Protein AF-A0A8D8JKM3-F1 (afdb_monomer)

Sequence (288 aa):
EDGTASGSPSSDDISQSNDHIREALPSLLHRGPDATLRMILRKPSHERTQEELELVYEELLHIAALSHLSTSIKRELASIIVFEAHAHAGTVLFNQGDEGRSWYILLKGSVDVVIHGKGTVATLKEGDDFGKLALINDAPRYTVMSGTPQKMLEHLLETRLGGQVGPNDPFLDDFLLTHIVFMPTPILIDELASHYHADAEVDLRTSSEEDQEYFMTCKRRVVQFIQRWVLLVRHAVFDDPLAVEFIEDIATDVESEGLLQEEASIIHHVLTQLARYQVGKACLLFFY

Secondary structure (DSSP, 8-state):
-------PPPHHHHHHHHHHHHHHHHHHHHHHHHHHHHHHHTS-GGG--HHHHHHHHHHHTT-GGGTTS-HHHHHHHHHH-------STT--S--TTS-----EE-SSSEEEEEETTTEEEEEEETT-EESHHHHHHTSSS-------HHHHHHHHHHHHSSTTS-S--HHHHHHHHHGGGTS-HHHHHHHHHHHHTTTTTS-TTTS-HHHHHHHHHHHHHHHHHHHHHHHHHTHHHHT-HHHHHHHHHHHHHHHH-TT-HHHHHHHHHHHHHHHHHHHHHHHHHHH-

Nearest PDB structures (foldseek):
  4f7z-assembly1_A  TM=4.788E-01  e=1.164E-14  Mus musculus
  2byv-assembly1_E  TM=4.744E-01  e=2.120E-14  Mus musculus
  1o7f-assembly1_A  TM=9.126E-01  e=2.149E-08  Mus musculus
  6h7e-assembly2_B  TM=8.869E-01  e=4.778E-08  Homo sapiens
  6h7e-assembly1_A  TM=8.502E-01  e=4.778E-08  Homo sapiens

InterPro domains:
  IPR000595 Cyclic nucleotide-binding domain [PS50042] (65-141)
  IPR000595 Cyclic nucleotide-binding domain [SM00100] (65-180)
  IPR000595 Cyclic nucleotide-binding domain [cd00038] (65-145)
  IPR000651 Ras-like guanine nucleotide exchange factor, N-terminal [PF00618] (143-241)
  IPR000651 Ras-like guanine nucleotide exchange factor, N-terminal [PS50212] (140-275)
  IPR000651 Ras-like guanine nucleotide exchange factor, N-terminal [SM00229] (139-275)
  IPR000651 Ras-like guanine nucleotide exchange factor, N-terminal [cd06224] (148-277)
  IPR014710 RmlC-like jelly roll fold [G3DSA:2.60.120.10] (82-151)
  IPR018490 Cyclic nucleotide-binding domain superfamily [SSF51206] (39-143)
  IPR023578 Ras guanine nucleotide exchange factor domain superfamily [SSF48366] (141-274)

Radius of gyration: 29.79 Å; Cα contacts (8 Å, |Δi|>4): 234; chains: 1; bounding box: 109×39×81 Å

pLDDT: mean 83.11, std 13.32, range [38.34, 98.0]

Foldseek 3Di:
DDDDPPDDDDPVRVVVVVVVCVVCVVVCVVCVLVVLLQVQLQDALVPHDPVSLVSNLVVLCVQLLCVPPDSVVSSVCSSHPHDDDDDDPPDDPDDQPDQLDDKDAAQADKDFDQDQLPGGPDIGGHSDIASPARVPPSWGRDDDDPDQLLVLLVCCLRTVFDDPHDPDDVSLLVCLVCVCVRQNPVNSLVSLVCQLVSCVVPDPVPDDPVSVVNNVSSLRSSLRSLLSSCVRVPPVLLVDVVSVVSLVVSQVVLVVDPVNVVSNVSSVVSVVSSVVSVVVVVVVVVVD

Solvent-accessible surface area (backbone atoms only — not comparable to full-atom values): 17137 Å² total; per-residue (Å²): 140,86,78,86,86,78,75,73,80,48,73,63,57,53,50,53,50,52,50,52,50,63,66,46,46,64,61,47,66,68,45,44,60,62,52,49,42,57,60,56,34,69,49,59,54,91,75,59,48,75,70,54,36,50,55,37,32,61,53,50,69,74,38,69,74,45,60,90,55,54,73,68,56,45,52,54,43,40,51,66,58,74,68,84,87,79,93,55,89,88,68,77,91,74,63,90,79,45,83,32,84,58,65,47,68,36,85,70,64,71,49,73,43,66,44,91,81,66,45,74,77,47,75,46,42,57,53,39,66,49,46,56,28,4,66,76,59,88,33,53,59,57,67,88,84,95,62,59,59,66,58,53,52,53,49,42,43,70,71,61,41,62,95,85,54,66,100,76,50,68,67,61,49,52,44,64,76,46,34,66,82,76,39,41,66,72,59,46,49,53,54,49,49,53,49,44,49,48,50,76,88,52,66,73,92,76,52,53,74,69,56,54,53,48,44,51,49,35,37,50,23,47,53,52,48,52,50,52,44,43,71,73,57,34,65,66,48,71,72,33,68,68,56,45,52,53,52,55,52,52,42,56,53,36,67,72,37,86,87,36,61,70,51,36,54,52,45,53,52,51,52,53,53,50,53,51,49,54,52,52,52,54,53,55,64,75,76,109

Mean predicted aligned error: 15.32 Å

Structure (mmCIF, N/CA/C/O backbone):
data_AF-A0A8D8JKM3-F1
#
_entry.id   AF-A0A8D8JKM3-F1
#
loop_
_atom_site.group_PDB
_atom_site.id
_atom_site.type_symbol
_atom_site.label_atom_id
_atom_site.label_alt_id
_atom_site.label_comp_id
_atom_site.label_asym_id
_atom_site.label_entity_id
_atom_site.label_seq_id
_atom_site.pdbx_PDB_ins_code
_atom_site.Cartn_x
_atom_site.Cartn_y
_atom_site.Cartn_z
_atom_site.occupancy
_atom_site.B_iso_or_equiv
_atom_site.auth_seq_id
_atom_site.auth_comp_id
_atom_site.auth_asym_id
_atom_site.auth_atom_id
_atom_site.pdbx_PDB_model_num
ATOM 1 N N . GLU A 1 1 ? -67.030 -6.855 50.116 1.00 47.00 1 GLU A N 1
ATOM 2 C CA . GLU A 1 1 ? -66.556 -8.164 49.624 1.00 47.00 1 GLU A CA 1
ATOM 3 C C . GLU A 1 1 ? -66.470 -7.984 48.118 1.00 47.00 1 GLU A C 1
ATOM 5 O O . GLU A 1 1 ? -67.467 -7.584 47.540 1.00 47.00 1 GLU A O 1
ATOM 10 N N . ASP A 1 2 ? -65.326 -7.916 47.451 1.00 43.97 2 ASP A N 1
ATOM 11 C CA . ASP A 1 2 ? -64.032 -8.595 47.583 1.00 43.97 2 ASP A CA 1
ATOM 12 C C . ASP A 1 2 ? -62.941 -7.635 47.060 1.00 43.97 2 ASP A C 1
ATOM 14 O O . ASP A 1 2 ? -63.238 -6.733 46.285 1.00 43.97 2 ASP A O 1
ATOM 18 N N . GLY A 1 3 ? -61.671 -7.654 47.448 1.00 47.66 3 GLY A N 1
ATOM 19 C CA . GLY A 1 3 ? -60.795 -8.762 47.805 1.00 47.66 3 GLY A CA 1
ATOM 20 C C . GLY A 1 3 ? -59.486 -8.489 47.058 1.00 47.66 3 GLY A C 1
ATOM 21 O O . GLY A 1 3 ? -59.385 -8.695 45.854 1.00 47.66 3 GLY A O 1
ATOM 22 N N . THR A 1 4 ? -58.517 -7.904 47.756 1.00 51.44 4 THR A N 1
ATOM 23 C CA . THR A 1 4 ? -57.179 -7.543 47.270 1.00 51.44 4 THR A CA 1
ATOM 24 C C . THR A 1 4 ? -56.448 -8.750 46.679 1.00 51.44 4 THR A C 1
ATOM 26 O O . THR A 1 4 ? -55.988 -9.614 47.421 1.00 51.44 4 THR A O 1
ATOM 29 N N . ALA A 1 5 ? -56.275 -8.791 45.357 1.00 54.84 5 ALA A N 1
ATOM 30 C CA . ALA A 1 5 ? -55.365 -9.725 44.700 1.00 54.84 5 ALA A CA 1
ATOM 31 C C . ALA A 1 5 ? -53.928 -9.170 44.727 1.00 54.84 5 ALA A C 1
ATOM 33 O O . ALA A 1 5 ? -53.399 -8.722 43.715 1.00 54.84 5 ALA A O 1
ATOM 34 N N . SER A 1 6 ? -53.292 -9.178 45.901 1.00 60.16 6 SER A N 1
ATOM 35 C CA . SER A 1 6 ? -51.831 -9.084 46.021 1.00 60.16 6 SER A CA 1
ATOM 36 C C . SER A 1 6 ? -51.274 -10.500 46.178 1.00 60.16 6 SER A C 1
ATOM 38 O O . SER A 1 6 ? -50.891 -10.918 47.271 1.00 60.16 6 SER A O 1
ATOM 40 N N . GLY A 1 7 ? -51.323 -11.281 45.100 1.00 62.31 7 GLY A N 1
ATOM 41 C CA . GLY A 1 7 ? -50.717 -12.607 45.076 1.00 62.31 7 GLY A CA 1
ATOM 42 C C . GLY A 1 7 ? -49.203 -12.464 45.010 1.00 62.31 7 GLY A C 1
ATOM 43 O O . GLY A 1 7 ? -48.672 -12.070 43.975 1.00 62.31 7 GLY A O 1
ATOM 44 N N . SER A 1 8 ? -48.505 -12.749 46.109 1.00 72.94 8 SER A N 1
ATOM 45 C CA . SER A 1 8 ? -47.062 -12.984 46.058 1.00 72.94 8 SER A CA 1
ATOM 46 C C . SER A 1 8 ? -46.781 -14.128 45.073 1.00 72.94 8 SER A C 1
ATOM 48 O O . SER A 1 8 ? -47.525 -15.114 45.108 1.00 72.94 8 SER A O 1
ATOM 50 N N . PRO A 1 9 ? -45.752 -14.017 44.212 1.00 76.31 9 PRO A N 1
ATOM 51 C CA . PRO A 1 9 ? -45.423 -15.055 43.236 1.00 76.31 9 PRO A CA 1
ATOM 52 C C . PRO A 1 9 ? -45.245 -16.412 43.922 1.00 76.31 9 PRO A C 1
ATOM 54 O O . PRO A 1 9 ? -44.758 -16.479 45.056 1.00 76.31 9 PRO A O 1
ATOM 57 N N . SER A 1 10 ? -45.682 -17.486 43.259 1.00 86.00 10 SER A N 1
ATOM 58 C CA . SER A 1 10 ? -45.589 -18.826 43.833 1.00 86.00 10 SER A CA 1
ATOM 59 C C . SER A 1 10 ? -44.125 -19.272 43.938 1.00 86.00 10 SER A C 1
ATOM 61 O O . SER A 1 10 ? -43.244 -18.752 43.251 1.00 86.00 10 SER A O 1
ATOM 63 N N . SER A 1 11 ? -43.844 -20.251 44.803 1.00 86.81 11 SER A N 1
ATOM 64 C CA . SER A 1 11 ? -42.492 -20.815 44.945 1.00 86.81 11 SER A CA 1
ATOM 65 C C . SER A 1 11 ? -41.953 -21.367 43.620 1.00 86.81 11 SER A C 1
ATOM 67 O O . SER A 1 11 ? -40.751 -21.281 43.364 1.00 86.81 11 SER A O 1
ATOM 69 N N . ASP A 1 12 ? -42.838 -21.901 42.780 1.00 86.50 12 ASP A N 1
ATOM 70 C CA . ASP A 1 12 ? -42.481 -22.465 41.481 1.00 86.50 12 ASP A CA 1
ATOM 71 C C . ASP A 1 12 ? -42.140 -21.355 40.475 1.00 86.50 12 ASP A C 1
ATOM 73 O O . ASP A 1 12 ? -41.138 -21.465 39.767 1.00 86.50 12 ASP A O 1
ATOM 77 N N . ASP A 1 13 ? -42.883 -20.238 40.491 1.00 86.81 13 ASP A N 1
ATOM 78 C CA . ASP A 1 13 ? -42.583 -19.051 39.672 1.00 86.81 13 ASP A CA 1
ATOM 79 C C . ASP A 1 13 ? -41.217 -18.445 40.038 1.00 86.81 13 ASP A C 1
ATOM 81 O O . ASP A 1 13 ? -40.439 -18.047 39.168 1.00 86.81 13 ASP A O 1
ATOM 85 N N . ILE A 1 14 ? -40.898 -18.393 41.337 1.00 87.25 14 ILE A N 1
ATOM 86 C CA . ILE A 1 14 ? -39.605 -17.899 41.833 1.00 87.25 14 ILE A CA 1
ATOM 87 C C . ILE A 1 14 ? -38.471 -18.843 41.411 1.00 87.25 14 ILE A C 1
ATOM 89 O O . ILE A 1 14 ? -37.405 -18.372 41.010 1.00 87.25 14 ILE A O 1
ATOM 93 N N . SER A 1 15 ? -38.683 -20.162 41.473 1.00 88.81 15 SER A N 1
ATOM 94 C CA . SER A 1 15 ? -37.681 -21.147 41.051 1.00 88.81 15 SER A CA 1
ATOM 95 C C . SER A 1 15 ? -37.403 -21.063 39.550 1.00 88.81 15 SER A C 1
ATOM 97 O O . SER A 1 15 ? -36.244 -20.941 39.165 1.00 88.81 15 SER A O 1
ATOM 99 N N . GLN A 1 16 ? -38.446 -21.037 38.713 1.00 89.56 16 GLN A N 1
ATOM 100 C CA . GLN A 1 16 ? -38.293 -20.893 37.259 1.00 89.56 16 GLN A CA 1
ATOM 101 C C . GLN A 1 16 ? -37.597 -19.584 36.882 1.00 89.56 16 GLN A C 1
ATOM 103 O O . GLN A 1 16 ? -36.702 -19.578 36.040 1.00 89.56 16 GLN A O 1
ATOM 108 N N . SER A 1 17 ? -37.960 -18.477 37.534 1.00 85.31 17 SER A N 1
ATOM 109 C CA . SER A 1 17 ? -37.304 -17.185 37.313 1.00 85.31 17 SER A CA 1
ATOM 110 C C . SER A 1 17 ? -35.815 -17.226 37.680 1.00 85.31 17 SER A C 1
ATOM 112 O O . SER A 1 17 ? -34.973 -16.750 36.918 1.00 85.31 17 SER A O 1
ATOM 114 N N . ASN A 1 18 ? -35.458 -17.848 38.808 1.00 89.19 18 ASN A N 1
ATOM 115 C CA . ASN A 1 18 ? -34.060 -18.003 39.213 1.00 89.19 18 ASN A CA 1
ATOM 116 C C . ASN A 1 18 ? -33.257 -18.865 38.233 1.00 89.19 18 ASN A C 1
ATOM 118 O O . ASN A 1 18 ? -32.093 -18.556 37.970 1.00 89.19 18 ASN A O 1
ATOM 122 N N . ASP A 1 19 ? -33.861 -19.914 37.681 1.00 90.50 19 ASP A N 1
ATOM 123 C CA . ASP A 1 19 ? -33.212 -20.755 36.678 1.00 90.50 19 ASP A CA 1
ATOM 124 C C . ASP A 1 19 ? -33.016 -19.988 35.360 1.00 90.50 19 ASP A C 1
ATOM 126 O O . ASP A 1 19 ? -31.909 -19.981 34.823 1.00 90.50 19 ASP A O 1
ATOM 130 N N . HIS A 1 20 ? -34.003 -19.198 34.921 1.00 89.19 20 HIS A N 1
ATOM 131 C CA . HIS A 1 20 ? -33.843 -18.294 33.774 1.00 89.19 20 HIS A CA 1
ATOM 132 C C . HIS A 1 20 ? -32.742 -17.241 33.993 1.00 89.19 20 HIS A C 1
ATOM 134 O O . HIS A 1 20 ? -31.965 -16.954 33.082 1.00 89.19 20 HIS A O 1
ATOM 140 N N . ILE A 1 21 ? -32.637 -16.662 35.196 1.00 87.38 21 ILE A N 1
ATOM 141 C CA . ILE A 1 21 ? -31.562 -15.716 35.537 1.00 87.38 21 ILE A CA 1
ATOM 142 C C . ILE A 1 21 ? -30.200 -16.413 35.456 1.00 87.38 21 ILE A C 1
ATOM 144 O O . ILE A 1 21 ? -29.261 -15.859 34.882 1.00 87.38 21 ILE A O 1
ATOM 148 N N . ARG A 1 22 ? -30.083 -17.632 35.997 1.00 88.94 22 ARG A N 1
ATOM 149 C CA . ARG A 1 22 ? -28.847 -18.429 35.942 1.00 88.94 22 ARG A CA 1
ATOM 150 C C . ARG A 1 22 ? -28.437 -18.769 34.512 1.00 88.94 22 ARG A C 1
ATOM 152 O O . ARG A 1 22 ? -27.245 -18.748 34.223 1.00 88.94 22 ARG A O 1
ATOM 159 N N . GLU A 1 23 ? -29.395 -19.033 33.630 1.00 90.00 23 GLU A N 1
ATOM 160 C CA . GLU A 1 23 ? -29.137 -19.289 32.209 1.00 90.00 23 GLU A CA 1
ATOM 161 C C . GLU A 1 23 ? -28.754 -18.019 31.434 1.00 90.00 23 GLU A C 1
ATOM 163 O O . GLU A 1 23 ? -27.868 -18.054 30.579 1.00 90.00 23 GLU A O 1
ATOM 168 N N . ALA A 1 24 ? -29.371 -16.874 31.743 1.00 85.75 24 ALA A N 1
ATOM 169 C CA . ALA A 1 24 ? -29.114 -15.616 31.042 1.00 85.75 24 ALA A CA 1
ATOM 170 C C . ALA A 1 24 ? -27.809 -14.926 31.482 1.00 85.75 24 ALA A C 1
ATOM 172 O O . ALA A 1 24 ? -27.137 -14.298 30.656 1.00 85.75 24 ALA A O 1
ATOM 173 N N . LEU A 1 25 ? -27.432 -15.039 32.760 1.00 86.69 25 LEU A N 1
ATOM 174 C CA . LEU A 1 25 ? -26.277 -14.355 33.355 1.00 86.69 25 LEU A CA 1
ATOM 175 C C . LEU A 1 25 ? -24.957 -14.563 32.590 1.00 86.69 25 LEU A C 1
ATOM 177 O O . LEU A 1 25 ? -24.302 -13.559 32.313 1.00 86.69 25 LEU A O 1
ATOM 181 N N . PRO A 1 26 ? -24.564 -15.787 32.182 1.00 86.19 26 PRO A N 1
ATOM 182 C CA . PRO A 1 26 ? -23.342 -16.001 31.404 1.00 86.19 26 PRO A CA 1
ATOM 183 C C . PRO A 1 26 ? -23.317 -15.205 30.095 1.00 86.19 26 PRO A C 1
ATOM 185 O O . PRO A 1 26 ? -22.295 -14.620 29.738 1.00 86.19 26 PRO A O 1
ATOM 188 N N . SER A 1 27 ? -24.455 -15.129 29.397 1.00 79.00 27 SER A N 1
ATOM 189 C CA . SER A 1 27 ? -24.560 -14.384 28.137 1.00 79.00 27 SER A CA 1
ATOM 190 C C . SER A 1 27 ? -24.437 -12.870 28.344 1.00 79.00 27 SER A C 1
ATOM 192 O O . SER A 1 27 ? -23.806 -12.181 27.541 1.00 79.00 27 SER A O 1
ATOM 194 N N . LEU A 1 28 ? -24.996 -12.352 29.442 1.00 81.75 28 LEU A N 1
ATOM 195 C CA . LEU A 1 28 ? -24.905 -10.940 29.811 1.00 81.75 28 LEU A CA 1
ATOM 196 C C . LEU A 1 28 ? -23.501 -10.574 30.290 1.00 81.75 28 LEU A C 1
ATOM 198 O O . LEU A 1 28 ? -22.997 -9.525 29.908 1.00 81.75 28 LEU A O 1
ATOM 202 N N . LEU A 1 29 ? -22.848 -11.449 31.055 1.00 80.88 29 LEU A N 1
ATOM 203 C CA . LEU A 1 29 ? -21.457 -11.284 31.482 1.00 80.88 29 LEU A CA 1
ATOM 204 C C . LEU A 1 29 ? -20.498 -11.245 30.289 1.00 80.88 29 LEU A C 1
ATOM 206 O O . LEU A 1 29 ? -19.554 -10.466 30.298 1.00 80.88 29 LEU A O 1
ATOM 210 N N . HIS A 1 30 ? -20.761 -12.030 29.243 1.00 79.31 30 HIS A N 1
ATOM 211 C CA . HIS A 1 30 ? -19.940 -12.017 28.033 1.00 79.31 30 HIS A CA 1
ATOM 212 C C . HIS A 1 30 ? -20.167 -10.770 27.159 1.00 79.31 30 HIS A C 1
ATOM 214 O O . HIS A 1 30 ? -19.235 -10.273 26.537 1.00 79.31 30 HIS A O 1
ATOM 220 N N . ARG A 1 31 ? -21.400 -10.245 27.103 1.00 79.31 31 ARG A N 1
ATOM 221 C CA . ARG A 1 31 ? -21.760 -9.077 26.270 1.00 79.31 31 ARG A CA 1
ATOM 222 C C . ARG A 1 31 ? -21.601 -7.732 26.977 1.00 79.31 31 ARG A C 1
ATOM 224 O O . ARG A 1 31 ? -21.536 -6.703 26.310 1.00 79.31 31 ARG A O 1
ATOM 231 N N . GLY A 1 32 ? -21.610 -7.735 28.306 1.00 83.06 32 GLY A N 1
ATOM 232 C CA . GLY A 1 32 ? -21.541 -6.544 29.148 1.00 83.06 32 GLY A CA 1
ATOM 233 C C . GLY A 1 32 ? -20.314 -5.676 28.868 1.00 83.06 32 GLY A C 1
ATOM 234 O O . GLY A 1 32 ? -20.501 -4.473 28.674 1.00 83.06 32 GLY A O 1
ATOM 235 N N . PRO A 1 33 ? -19.100 -6.248 28.782 1.00 83.94 33 PRO A N 1
ATOM 236 C CA . PRO A 1 33 ? -17.891 -5.468 28.544 1.00 83.94 33 PRO A CA 1
ATOM 237 C C . PRO A 1 33 ? -17.893 -4.748 27.181 1.00 83.94 33 PRO A C 1
ATOM 239 O O . PRO A 1 33 ? -17.824 -3.520 27.154 1.00 83.94 33 PRO A O 1
ATOM 242 N N . ASP A 1 34 ? -18.177 -5.451 26.074 1.00 82.38 34 ASP A N 1
ATOM 243 C CA . ASP A 1 34 ? -18.323 -4.846 24.732 1.00 82.38 34 ASP A CA 1
ATOM 2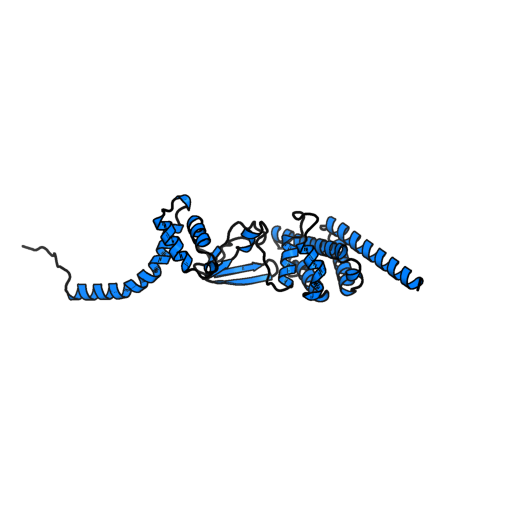44 C C . ASP A 1 34 ? -19.431 -3.776 24.682 1.00 82.38 34 ASP A C 1
ATOM 246 O O . ASP A 1 34 ? -19.256 -2.701 24.104 1.00 82.38 34 ASP A O 1
ATOM 250 N N . ALA A 1 35 ? -20.582 -4.029 25.315 1.00 85.56 35 ALA A N 1
ATOM 251 C CA . ALA A 1 35 ? -21.667 -3.051 25.369 1.00 85.56 35 ALA A CA 1
ATOM 252 C C . ALA A 1 35 ? -21.266 -1.788 26.150 1.00 85.56 35 ALA A C 1
ATOM 254 O O . ALA A 1 35 ? -21.590 -0.674 25.730 1.00 85.56 35 ALA A O 1
ATOM 255 N N . THR A 1 36 ? -20.540 -1.962 27.255 1.00 88.31 36 THR A N 1
ATOM 256 C CA . THR A 1 36 ? -20.026 -0.870 28.090 1.00 88.31 36 THR A CA 1
ATOM 257 C C . THR A 1 36 ? -18.978 -0.065 27.332 1.00 88.31 36 THR A C 1
ATOM 259 O O . THR A 1 36 ? -19.093 1.159 27.264 1.00 88.31 36 THR A O 1
ATOM 262 N N . 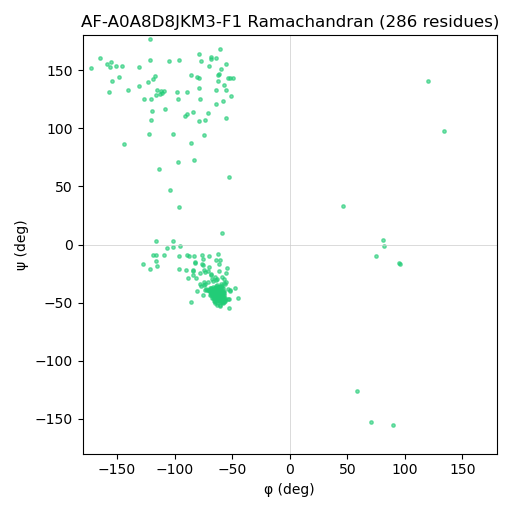LEU A 1 37 ? -18.035 -0.737 26.664 1.00 89.69 37 LEU A N 1
ATOM 263 C CA . LEU A 1 37 ? -17.046 -0.115 25.788 1.00 89.69 37 LEU A CA 1
ATOM 264 C C . LEU A 1 37 ? -17.724 0.771 24.742 1.00 89.69 37 LEU A C 1
ATOM 266 O O . LEU A 1 37 ? -17.446 1.965 24.655 1.00 89.69 37 LEU A O 1
ATOM 270 N N . ARG A 1 38 ? -18.677 0.220 23.981 1.00 88.38 38 ARG A N 1
ATOM 271 C CA . ARG A 1 38 ? -19.393 0.971 22.938 1.00 88.38 38 ARG A CA 1
ATOM 272 C C . ARG A 1 38 ? -20.207 2.128 23.499 1.00 88.38 38 ARG A C 1
ATOM 274 O O . ARG A 1 38 ? -20.334 3.155 22.838 1.00 88.38 38 ARG A O 1
ATOM 281 N N . MET A 1 39 ? -20.782 1.974 24.689 1.00 89.81 39 MET A N 1
ATOM 282 C CA . MET A 1 39 ? -21.519 3.047 25.351 1.00 89.81 39 MET A CA 1
ATOM 283 C C . MET A 1 39 ? -20.589 4.207 25.727 1.00 89.81 39 MET A C 1
ATOM 285 O O . MET A 1 39 ? -20.929 5.356 25.453 1.00 89.81 39 MET A O 1
ATOM 289 N N . ILE A 1 40 ? -19.415 3.915 26.296 1.00 93.25 40 ILE A N 1
ATOM 290 C CA . ILE A 1 40 ? -18.422 4.927 26.682 1.00 93.25 40 ILE A CA 1
ATOM 291 C C . ILE A 1 40 ? -17.827 5.606 25.443 1.00 93.25 40 ILE A C 1
ATOM 293 O O . ILE A 1 40 ? -17.760 6.832 25.384 1.00 93.25 40 ILE A O 1
ATOM 297 N N . LEU A 1 41 ? -17.437 4.835 24.424 1.00 92.19 41 LEU A N 1
ATOM 298 C CA . LEU A 1 41 ? -16.762 5.367 23.235 1.00 92.19 41 LEU A CA 1
ATOM 299 C C . LEU A 1 41 ? -17.659 6.214 22.318 1.00 92.19 41 LEU A C 1
ATOM 301 O O . LEU A 1 41 ? -17.142 6.895 21.435 1.00 92.19 41 LEU A O 1
ATOM 305 N N . ARG A 1 42 ? -18.981 6.230 22.544 1.00 89.38 42 ARG A N 1
ATOM 306 C CA . ARG A 1 42 ? -19.898 7.203 21.922 1.00 89.38 42 ARG A CA 1
ATOM 307 C C . ARG A 1 42 ? -19.726 8.622 22.465 1.00 89.38 42 ARG A C 1
ATOM 309 O O . ARG A 1 42 ? -20.166 9.564 21.811 1.00 89.38 42 ARG A O 1
ATOM 316 N N . LYS A 1 43 ? -19.121 8.785 23.645 1.00 90.25 43 LYS A N 1
ATOM 317 C CA . LYS A 1 43 ? -18.794 10.100 24.199 1.00 90.25 43 LYS A CA 1
ATOM 318 C C . LYS A 1 43 ? -17.523 10.657 23.543 1.00 90.25 43 LYS A C 1
ATOM 320 O O . LYS A 1 43 ? -16.576 9.886 23.317 1.00 90.25 43 LYS A O 1
ATOM 325 N N . PRO A 1 44 ? -17.450 11.981 23.307 1.00 88.12 44 PRO A N 1
ATOM 326 C CA . PRO A 1 44 ? -16.197 12.653 22.981 1.00 88.12 44 PRO A CA 1
ATOM 327 C C . PRO A 1 44 ? -15.104 12.320 24.006 1.00 88.12 44 PRO A C 1
ATOM 329 O O . PRO A 1 44 ? -15.378 12.205 25.200 1.00 88.12 44 PRO A O 1
ATOM 332 N N . SER A 1 45 ? -13.857 12.186 23.551 1.00 90.25 45 SER A N 1
ATOM 333 C CA . SER A 1 45 ? -12.705 11.815 24.393 1.00 90.25 45 SER A CA 1
ATOM 334 C C . SER A 1 45 ? -12.548 12.687 25.643 1.00 90.25 45 SER A C 1
ATOM 336 O O . SER A 1 45 ? -12.257 12.175 26.719 1.00 90.25 45 SER A O 1
ATOM 338 N N . HIS A 1 46 ? -12.802 13.990 25.518 1.00 89.38 46 HIS A N 1
ATOM 339 C CA . HIS A 1 46 ? -12.671 14.970 26.598 1.00 89.38 46 HIS A CA 1
ATOM 340 C C . HIS A 1 46 ? -13.805 14.934 27.641 1.00 89.38 46 HIS A C 1
ATOM 342 O O . HIS A 1 46 ? -13.698 15.606 28.663 1.00 89.38 46 HIS A O 1
ATOM 348 N N . GLU A 1 47 ? -14.878 14.172 27.405 1.00 93.69 47 GLU A N 1
ATOM 349 C CA . GLU A 1 47 ? -16.021 14.046 28.325 1.00 93.69 47 GLU A CA 1
ATOM 350 C C . GLU A 1 47 ? -15.995 12.748 29.152 1.00 93.69 47 GLU A C 1
ATOM 352 O O . GLU A 1 47 ? -16.887 12.517 29.972 1.00 93.69 47 GLU A O 1
ATOM 357 N N . ARG A 1 48 ? -14.999 11.878 28.940 1.00 95.12 48 ARG A N 1
ATOM 358 C CA . ARG A 1 48 ? -14.888 10.581 29.626 1.00 95.12 48 ARG A CA 1
ATOM 359 C C . ARG A 1 48 ? -14.330 10.755 31.036 1.00 95.12 48 ARG A C 1
ATOM 361 O O . ARG A 1 48 ? -13.344 11.463 31.238 1.00 95.12 48 ARG A O 1
ATOM 368 N N . THR A 1 49 ? -14.939 10.090 32.015 1.00 96.31 49 THR A N 1
ATOM 369 C CA . THR A 1 49 ? -14.445 10.110 33.401 1.00 96.31 49 THR A CA 1
ATOM 370 C C . THR A 1 49 ? -13.252 9.169 33.587 1.00 96.31 49 THR A C 1
ATOM 372 O O . THR A 1 49 ? -13.023 8.266 32.785 1.00 96.31 49 THR A O 1
ATOM 375 N N . GLN A 1 50 ? -12.501 9.328 34.681 1.00 95.50 50 GLN A N 1
ATOM 376 C CA . GLN A 1 50 ? -11.370 8.442 34.982 1.00 95.50 50 GLN A CA 1
ATOM 377 C C . GLN A 1 50 ? -11.791 6.971 35.147 1.00 95.50 50 GLN A C 1
ATOM 379 O O . GLN A 1 50 ? -11.058 6.077 34.734 1.00 95.50 50 GLN A O 1
ATOM 384 N N . GLU A 1 51 ? -12.968 6.723 35.727 1.00 95.81 51 GLU A N 1
ATOM 385 C CA . GLU A 1 51 ? -13.535 5.375 35.869 1.00 95.81 51 GLU A CA 1
ATOM 386 C C . GLU A 1 51 ? -13.860 4.770 34.497 1.00 95.81 51 GLU A C 1
ATOM 388 O O . GLU A 1 51 ? -13.536 3.617 34.230 1.00 95.81 51 GLU A O 1
ATOM 393 N N . GLU A 1 52 ? -14.430 5.567 33.590 1.00 95.00 52 GLU A N 1
ATOM 394 C CA . GLU A 1 52 ? -14.728 5.140 32.221 1.00 95.00 52 GLU A CA 1
ATOM 395 C C . GLU A 1 52 ? -13.462 4.844 31.414 1.00 95.00 52 GLU A C 1
ATOM 397 O O . GLU A 1 52 ? -13.431 3.877 30.657 1.00 95.00 52 GLU A O 1
ATOM 402 N N . LEU A 1 53 ? -12.406 5.641 31.587 1.00 94.75 53 LEU A N 1
ATOM 403 C CA . LEU A 1 53 ? -11.117 5.395 30.940 1.00 94.75 53 LEU A CA 1
ATOM 404 C C . LEU A 1 53 ? -10.472 4.085 31.410 1.00 94.75 53 LEU A C 1
ATOM 406 O O . LEU A 1 53 ? -9.856 3.400 30.594 1.00 94.75 53 LEU A O 1
ATOM 410 N N . GLU A 1 54 ? -10.625 3.717 32.686 1.00 95.12 54 GLU A N 1
ATOM 411 C CA . GLU A 1 54 ? -10.123 2.433 33.191 1.00 95.12 54 GLU A CA 1
ATOM 412 C C . GLU A 1 54 ? -10.910 1.260 32.591 1.00 95.12 54 GLU A C 1
ATOM 414 O O . GLU A 1 54 ? -10.296 0.307 32.122 1.00 95.12 54 GLU A O 1
ATOM 419 N N . LEU A 1 55 ? -12.241 1.371 32.484 1.00 94.06 55 LEU A N 1
ATOM 420 C CA . LEU A 1 55 ? -13.073 0.359 31.815 1.00 94.06 55 LEU A CA 1
ATOM 421 C C . LEU A 1 55 ? -12.701 0.192 30.335 1.00 94.06 55 LEU A C 1
ATOM 423 O O . LEU A 1 55 ? -12.598 -0.927 29.841 1.00 94.06 55 LEU A O 1
ATOM 427 N N . VAL A 1 56 ? -12.464 1.296 29.618 1.00 94.38 56 VAL A N 1
ATOM 428 C CA . VAL A 1 56 ? -11.983 1.232 28.229 1.00 94.38 56 VAL A CA 1
ATOM 429 C C . VAL A 1 56 ? -10.629 0.529 28.179 1.00 94.38 56 VAL A C 1
ATOM 431 O O . VAL A 1 56 ? -10.447 -0.372 27.367 1.00 94.38 56 VAL A O 1
ATOM 434 N N . TYR A 1 57 ? -9.685 0.907 29.045 1.00 94.25 57 TYR A N 1
ATOM 435 C CA . TYR A 1 57 ? -8.362 0.286 29.107 1.00 94.25 57 TYR A CA 1
ATOM 436 C C . TYR A 1 57 ? -8.429 -1.227 29.366 1.00 94.25 57 TYR A C 1
ATOM 438 O O . TYR A 1 57 ? -7.724 -1.974 28.685 1.00 94.25 57 TYR A O 1
ATOM 446 N N . GLU A 1 58 ? -9.275 -1.682 30.295 1.00 93.12 58 GLU A N 1
ATOM 447 C CA . GLU A 1 58 ? -9.493 -3.108 30.568 1.00 93.12 58 GLU A CA 1
ATOM 448 C C . GLU A 1 58 ? -9.961 -3.858 29.315 1.00 93.12 58 GLU A C 1
ATOM 450 O O . GLU A 1 58 ? -9.448 -4.934 29.010 1.00 93.12 58 GLU A O 1
ATOM 455 N N . GLU A 1 59 ? -10.845 -3.256 28.523 1.00 90.88 59 GLU A N 1
ATOM 456 C CA . GLU A 1 59 ? -11.303 -3.843 27.264 1.00 90.88 59 GLU A CA 1
ATOM 457 C C . GLU A 1 59 ? -10.215 -3.865 26.186 1.00 90.88 59 GLU A C 1
ATOM 459 O O . GLU A 1 59 ? -10.070 -4.859 25.471 1.00 90.88 59 GLU A O 1
ATOM 464 N N . LEU A 1 60 ? -9.376 -2.825 26.104 1.00 90.94 60 LEU A N 1
ATOM 465 C CA . LEU A 1 60 ? -8.249 -2.793 25.163 1.00 90.94 60 LEU A CA 1
ATOM 466 C C . LEU A 1 60 ? -7.225 -3.914 25.417 1.00 90.94 60 LEU A C 1
ATOM 468 O O . LEU A 1 60 ? -6.490 -4.280 24.498 1.00 90.94 60 LEU A O 1
ATOM 472 N N . LEU A 1 61 ? -7.160 -4.480 26.630 1.00 90.75 61 LEU A N 1
ATOM 473 C CA . LEU A 1 61 ? -6.293 -5.628 26.931 1.00 90.75 61 LEU A CA 1
ATOM 474 C C . LEU A 1 61 ? -6.740 -6.913 26.225 1.00 90.75 61 LEU A C 1
ATOM 476 O O . LEU A 1 61 ? -5.902 -7.775 25.960 1.00 90.75 61 LEU A O 1
ATOM 480 N N . HIS A 1 62 ? -8.029 -7.031 25.908 1.00 89.19 62 HIS A N 1
ATOM 481 C CA . HIS A 1 62 ? -8.610 -8.211 25.268 1.00 89.19 62 HIS A CA 1
ATOM 482 C C . HIS A 1 62 ? -8.564 -8.146 23.733 1.00 89.19 62 HIS A C 1
ATOM 484 O O . HIS A 1 62 ? -8.831 -9.144 23.064 1.00 89.19 62 HIS A O 1
ATOM 490 N N . ILE A 1 63 ? -8.190 -6.999 23.156 1.00 88.69 63 ILE A N 1
ATOM 491 C CA . ILE A 1 63 ? -8.095 -6.813 21.706 1.00 88.69 63 ILE A CA 1
ATOM 492 C C . ILE A 1 63 ? -6.737 -7.320 21.206 1.00 88.69 63 ILE A C 1
ATOM 494 O O . ILE A 1 63 ? -5.691 -6.732 21.489 1.00 88.69 63 ILE A O 1
ATOM 498 N N . ALA A 1 64 ? -6.754 -8.390 20.406 1.00 87.44 64 ALA A N 1
ATOM 499 C CA . ALA A 1 64 ? -5.548 -9.027 19.873 1.00 87.44 64 ALA A CA 1
ATOM 500 C C . ALA A 1 64 ? -4.665 -8.064 19.056 1.00 87.44 64 ALA A C 1
ATOM 502 O O . ALA A 1 64 ? -3.455 -8.042 19.260 1.00 87.44 64 ALA A O 1
ATOM 503 N N . ALA A 1 65 ? -5.258 -7.195 18.228 1.00 86.44 65 ALA A N 1
ATOM 504 C CA . ALA A 1 65 ? -4.539 -6.167 17.463 1.00 86.44 65 ALA A CA 1
ATOM 505 C C . ALA A 1 65 ? -3.769 -5.149 18.328 1.00 86.44 65 ALA A C 1
ATOM 507 O O . ALA A 1 65 ? -2.954 -4.384 17.819 1.00 86.44 65 ALA A O 1
ATOM 508 N N . LEU A 1 66 ? -4.015 -5.104 19.641 1.00 88.50 66 LEU A N 1
ATOM 509 C CA . LEU A 1 66 ? -3.312 -4.228 20.579 1.00 88.50 66 LEU A CA 1
ATOM 510 C C . LEU A 1 66 ? -2.319 -4.994 21.460 1.00 88.50 66 LEU A C 1
ATOM 512 O O . LEU A 1 66 ? -1.628 -4.375 22.271 1.00 88.50 66 LEU A O 1
ATOM 516 N N . SER A 1 67 ? -2.223 -6.323 21.352 1.00 88.69 67 SER A N 1
ATOM 517 C CA . SER A 1 67 ? -1.483 -7.153 22.310 1.00 88.69 67 SER A CA 1
ATOM 518 C C . SER A 1 67 ? 0.001 -6.781 22.401 1.00 88.69 67 SER A C 1
ATOM 520 O O . SER A 1 67 ? 0.556 -6.798 23.499 1.00 88.69 67 SER A O 1
ATOM 522 N N . HIS A 1 68 ? 0.616 -6.365 21.288 1.00 83.06 68 HIS A N 1
ATOM 523 C CA . HIS A 1 68 ? 2.020 -5.944 21.203 1.00 83.06 68 HIS A CA 1
ATOM 524 C C . HIS A 1 68 ? 2.300 -4.553 21.784 1.00 83.06 68 HIS A C 1
ATOM 526 O O . HIS A 1 68 ? 3.464 -4.194 21.957 1.00 83.06 68 HIS A O 1
ATOM 532 N N . LEU A 1 69 ? 1.272 -3.750 22.072 1.00 84.25 69 LEU A N 1
ATOM 533 C CA . LEU A 1 69 ? 1.455 -2.413 22.633 1.00 84.25 69 LEU A CA 1
ATOM 534 C C . LEU A 1 69 ? 1.706 -2.464 24.141 1.00 84.25 69 LEU A C 1
ATOM 536 O O . LEU A 1 69 ? 1.104 -3.261 24.875 1.00 84.25 69 LEU A O 1
ATOM 540 N N . SER A 1 70 ? 2.566 -1.556 24.609 1.00 85.75 70 SER A N 1
ATOM 541 C CA . SER A 1 70 ? 2.835 -1.388 26.034 1.00 85.75 70 SER A CA 1
ATOM 542 C C . SER A 1 70 ? 1.588 -0.917 26.787 1.00 85.75 70 SER A C 1
ATOM 544 O O . SER A 1 70 ? 0.650 -0.346 26.224 1.00 85.75 70 SER A O 1
ATOM 546 N N . THR A 1 71 ? 1.593 -1.122 28.102 1.00 89.94 71 THR A N 1
ATOM 547 C CA . THR A 1 71 ? 0.523 -0.660 28.994 1.00 89.94 71 THR A CA 1
ATOM 548 C C . THR A 1 71 ? 0.353 0.858 28.963 1.00 89.94 71 THR A C 1
ATOM 550 O O . THR A 1 71 ? -0.777 1.338 28.990 1.00 89.94 71 THR A O 1
ATOM 553 N N . SER A 1 72 ? 1.448 1.618 28.849 1.00 85.50 72 SER A N 1
ATOM 554 C CA . SER A 1 72 ? 1.404 3.080 28.730 1.00 85.50 72 SER A CA 1
ATOM 555 C C . SER A 1 72 ? 0.680 3.527 27.460 1.00 85.50 72 SER A C 1
ATOM 557 O O . SER A 1 72 ? -0.234 4.341 27.542 1.00 85.50 72 SER A O 1
ATOM 559 N N . ILE A 1 73 ? 1.006 2.925 26.311 1.00 86.69 73 ILE A N 1
ATOM 560 C CA . ILE A 1 73 ? 0.361 3.249 25.033 1.00 86.69 73 ILE A CA 1
ATOM 561 C C . ILE A 1 73 ? -1.118 2.866 25.061 1.00 86.69 73 ILE A C 1
ATOM 563 O O . ILE A 1 73 ? -1.956 3.637 24.614 1.00 86.69 73 ILE A O 1
ATOM 567 N N . LYS A 1 74 ? -1.478 1.716 25.642 1.00 89.25 74 LYS A N 1
ATOM 568 C CA . LYS A 1 74 ? -2.892 1.335 25.803 1.00 89.25 74 LYS A CA 1
ATOM 569 C C . LYS A 1 74 ? -3.674 2.333 26.664 1.00 89.25 74 LYS A C 1
ATOM 571 O O . LYS A 1 74 ? -4.825 2.619 26.349 1.00 89.25 74 LYS A O 1
ATOM 576 N N . ARG A 1 75 ? -3.064 2.893 27.716 1.00 89.88 75 ARG A N 1
ATOM 577 C CA . ARG A 1 75 ? -3.691 3.945 28.539 1.00 89.88 75 ARG A CA 1
ATOM 578 C C . ARG A 1 75 ? -3.876 5.249 27.765 1.00 89.88 75 ARG A C 1
ATOM 580 O O . ARG A 1 75 ? -4.930 5.868 27.876 1.00 89.88 75 ARG A O 1
ATOM 587 N N . GLU A 1 76 ? -2.901 5.638 26.948 1.00 88.19 76 GLU A N 1
ATOM 588 C CA . GLU A 1 76 ? -3.050 6.788 26.050 1.00 88.19 76 GLU A CA 1
ATOM 589 C C . GLU A 1 76 ? -4.157 6.545 25.016 1.00 88.19 76 GLU A C 1
ATOM 591 O O . GLU A 1 76 ? -5.045 7.384 24.864 1.00 88.19 76 GLU A O 1
ATOM 596 N N . LEU A 1 77 ? -4.186 5.365 24.386 1.00 89.88 77 LEU A N 1
ATOM 597 C CA . LEU A 1 77 ? -5.228 4.975 23.433 1.00 89.88 77 LEU A CA 1
ATOM 598 C C . LEU A 1 77 ? -6.628 5.031 24.048 1.00 89.88 77 LEU A C 1
ATOM 600 O O . LEU A 1 77 ? -7.532 5.557 23.408 1.00 89.88 77 LEU A O 1
ATOM 604 N N . ALA A 1 78 ? -6.814 4.574 25.290 1.00 91.69 78 ALA A N 1
ATOM 605 C CA . ALA A 1 78 ? -8.109 4.649 25.972 1.00 91.69 78 ALA A CA 1
ATOM 606 C C . ALA A 1 78 ? -8.667 6.087 26.030 1.00 91.69 78 ALA A C 1
ATOM 608 O O . ALA A 1 78 ? -9.881 6.298 25.929 1.00 91.69 78 ALA A O 1
ATOM 609 N N . SER A 1 79 ? -7.781 7.086 26.119 1.00 89.50 79 SER A N 1
ATOM 610 C CA . SER A 1 79 ? -8.162 8.500 26.151 1.00 89.50 79 SER A CA 1
ATOM 611 C C . SER A 1 79 ? -8.521 9.086 24.783 1.00 89.50 79 SER A C 1
ATOM 613 O O . SER A 1 79 ? -9.303 10.029 24.732 1.00 89.50 79 SER A O 1
ATOM 615 N N . ILE A 1 80 ? -8.016 8.528 23.676 1.00 89.12 80 ILE A N 1
ATOM 616 C CA . ILE A 1 80 ? -8.183 9.113 22.331 1.00 89.12 80 ILE A CA 1
ATOM 617 C C . ILE A 1 80 ? -9.010 8.264 21.364 1.00 89.12 80 ILE A C 1
ATOM 619 O O . ILE A 1 80 ? -9.490 8.793 20.366 1.00 89.12 80 ILE A O 1
ATOM 623 N N . ILE A 1 81 ? -9.192 6.970 21.635 1.00 90.31 81 ILE A N 1
ATOM 624 C CA . ILE A 1 81 ? -9.877 6.052 20.721 1.00 90.31 81 ILE A CA 1
ATOM 625 C C . ILE A 1 81 ? -11.330 6.484 20.499 1.00 90.31 81 ILE A C 1
ATOM 627 O O . ILE A 1 81 ? -12.020 6.927 21.425 1.00 90.31 81 ILE A O 1
ATOM 631 N N . VAL A 1 82 ? -11.794 6.357 19.259 1.00 89.25 82 VAL A N 1
ATOM 632 C CA . VAL A 1 82 ? -13.148 6.714 18.824 1.00 89.25 82 VAL A CA 1
ATOM 633 C C . VAL A 1 82 ? -13.834 5.462 18.295 1.00 89.25 82 VAL A C 1
ATOM 635 O O . VAL A 1 82 ? -13.197 4.618 17.669 1.00 89.25 82 VAL A O 1
ATOM 638 N N . PHE A 1 83 ? -15.130 5.333 18.571 1.00 88.25 83 PHE A N 1
ATOM 639 C CA . PHE A 1 83 ? -15.947 4.262 18.018 1.00 88.25 83 PHE A CA 1
ATOM 640 C C . PHE A 1 83 ? -16.712 4.757 16.792 1.00 88.25 83 PHE A C 1
ATOM 642 O O . PHE A 1 83 ? -17.469 5.723 16.876 1.00 88.25 83 PHE A O 1
ATOM 649 N N . GLU A 1 84 ? -16.551 4.049 15.679 1.00 85.62 84 GLU A N 1
ATOM 650 C CA . GLU A 1 84 ? -17.229 4.319 14.415 1.00 85.62 84 GLU A CA 1
ATOM 651 C C . GLU A 1 84 ? -18.010 3.074 13.974 1.00 85.62 84 GLU A C 1
ATOM 653 O O . GLU A 1 84 ? -17.558 1.942 14.159 1.00 85.62 84 GLU A O 1
ATOM 658 N N . ALA A 1 85 ? -19.219 3.267 13.443 1.00 84.69 85 ALA A N 1
ATOM 659 C CA . ALA A 1 85 ? -20.080 2.176 13.001 1.00 84.69 85 ALA A CA 1
ATOM 660 C C . ALA A 1 85 ? -20.800 2.536 11.702 1.00 84.69 85 ALA A C 1
ATOM 662 O O . ALA A 1 85 ? -21.440 3.583 11.606 1.00 84.69 85 ALA A O 1
ATOM 663 N N . HIS A 1 86 ? -20.771 1.611 10.745 1.00 83.62 86 HIS A N 1
ATOM 664 C CA . HIS A 1 86 ? -21.418 1.758 9.444 1.00 83.62 86 HIS A CA 1
ATOM 665 C C . HIS A 1 86 ? -22.518 0.709 9.295 1.00 83.62 86 HIS A C 1
ATOM 667 O O . HIS A 1 86 ? -22.299 -0.479 9.526 1.00 83.62 86 HIS A O 1
ATOM 673 N N . ALA A 1 87 ? -23.723 1.152 8.932 1.00 80.00 87 ALA A N 1
ATOM 674 C CA . ALA A 1 87 ? -24.894 0.278 8.840 1.00 80.00 87 ALA A CA 1
ATOM 675 C C . ALA A 1 87 ? -25.004 -0.466 7.498 1.00 80.00 87 ALA A C 1
ATOM 677 O O . ALA A 1 87 ? -25.675 -1.494 7.425 1.00 80.00 87 ALA A O 1
ATOM 678 N N . HIS A 1 88 ? -24.373 0.051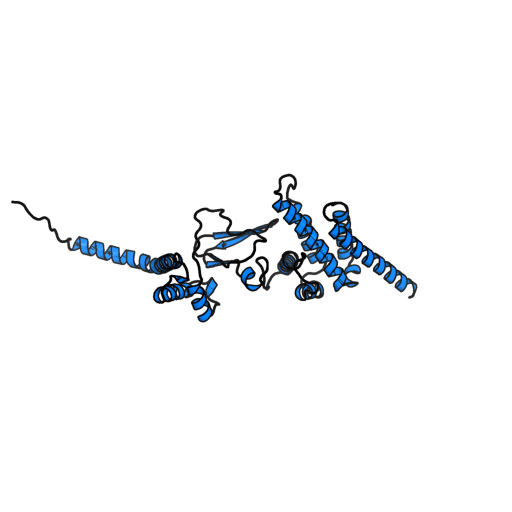 6.441 1.00 76.69 88 HIS A N 1
ATOM 679 C CA . HIS A 1 88 ? -24.555 -0.430 5.074 1.00 76.69 88 HIS A CA 1
ATOM 680 C C . HIS A 1 88 ? -23.276 -1.082 4.545 1.00 76.69 88 HIS A C 1
ATOM 682 O O . HIS A 1 88 ? -22.198 -0.485 4.598 1.00 76.69 88 HIS A O 1
ATOM 688 N N . ALA A 1 89 ? -23.408 -2.292 3.998 1.00 78.38 89 ALA A N 1
ATOM 689 C CA . ALA A 1 89 ? -22.337 -2.927 3.238 1.00 78.38 89 ALA A CA 1
ATOM 690 C C . ALA A 1 89 ? -21.996 -2.085 1.995 1.00 78.38 89 ALA A C 1
ATOM 692 O O . ALA A 1 89 ? -22.880 -1.455 1.414 1.00 78.38 89 ALA A O 1
ATOM 693 N N . GLY A 1 90 ? -20.719 -2.065 1.609 1.00 78.88 90 GLY A N 1
ATOM 694 C CA . GLY A 1 90 ? -20.223 -1.226 0.512 1.00 78.88 90 GLY A CA 1
ATOM 695 C C . GLY A 1 90 ? -19.963 0.236 0.893 1.00 78.88 90 GLY A C 1
ATOM 696 O O . GLY A 1 90 ? -19.592 1.023 0.030 1.00 78.88 90 GLY A O 1
ATOM 697 N N . THR A 1 91 ? -20.128 0.615 2.167 1.00 79.62 91 THR A N 1
ATOM 698 C CA . THR A 1 91 ? -19.657 1.924 2.644 1.00 79.62 91 THR A CA 1
ATOM 699 C C . THR A 1 91 ? -18.136 1.979 2.526 1.00 79.62 91 THR A C 1
ATOM 701 O O . THR A 1 91 ? -17.440 1.161 3.127 1.00 79.62 91 THR A O 1
ATOM 704 N N . VAL A 1 92 ? -17.629 2.947 1.767 1.00 85.12 92 VAL A N 1
ATOM 705 C CA . VAL A 1 92 ? -16.192 3.199 1.631 1.00 85.12 92 VAL A CA 1
ATOM 706 C C . VAL A 1 92 ? -15.698 3.940 2.873 1.00 85.12 92 VAL A C 1
ATOM 708 O O . VAL A 1 92 ? -16.252 4.978 3.229 1.00 85.12 92 VAL A O 1
ATOM 711 N N . LEU A 1 93 ? -14.676 3.397 3.543 1.00 85.38 93 LEU A N 1
ATOM 712 C CA . LEU A 1 93 ? -14.065 4.027 4.723 1.00 85.38 93 LEU A CA 1
ATOM 713 C C . LEU A 1 93 ? -13.065 5.120 4.333 1.00 85.38 93 LEU A C 1
ATOM 715 O O . LEU A 1 93 ? -12.995 6.158 4.982 1.00 85.38 93 LEU A O 1
ATOM 719 N N . PHE A 1 94 ? -12.290 4.868 3.280 1.00 84.75 94 PHE A N 1
ATOM 720 C CA . PHE A 1 94 ? -11.390 5.810 2.617 1.00 84.75 94 PHE A CA 1
ATOM 721 C C . PHE A 1 94 ? -10.988 5.241 1.251 1.00 84.75 94 PHE A C 1
ATOM 723 O O . PHE A 1 94 ? -11.083 4.028 1.037 1.00 84.75 94 PHE A O 1
ATOM 730 N N . ASN A 1 95 ? -10.511 6.102 0.357 1.00 80.12 95 ASN A N 1
ATOM 731 C CA . ASN A 1 95 ? -9.985 5.723 -0.950 1.00 80.12 95 ASN A CA 1
ATOM 732 C C . ASN A 1 95 ? -8.457 5.583 -0.923 1.00 80.12 95 ASN A C 1
ATOM 734 O O . ASN A 1 95 ? -7.760 6.117 -0.052 1.00 80.12 95 ASN A O 1
ATOM 738 N N . GLN A 1 96 ? -7.913 4.840 -1.887 1.00 74.19 96 GLN A N 1
ATOM 739 C CA . GLN A 1 96 ? -6.468 4.785 -2.100 1.00 74.19 96 GLN A CA 1
ATOM 740 C C . GLN A 1 96 ? -5.967 6.175 -2.521 1.00 74.19 96 GLN A C 1
ATOM 742 O O . GLN A 1 96 ? -6.548 6.813 -3.389 1.00 74.19 96 GLN A O 1
ATOM 747 N N . GLY A 1 97 ? -4.883 6.639 -1.897 1.00 70.94 97 GLY A N 1
ATOM 748 C CA . GLY A 1 97 ? -4.333 7.982 -2.120 1.00 70.94 97 GLY A CA 1
ATOM 749 C C . GLY A 1 97 ? -4.811 9.041 -1.120 1.00 70.94 97 GLY A C 1
ATOM 750 O O . GLY A 1 97 ? -4.138 10.061 -0.986 1.00 70.94 97 GLY A O 1
ATOM 751 N N . ASP A 1 98 ? -5.881 8.780 -0.358 1.00 71.88 98 ASP A N 1
ATOM 752 C CA . ASP A 1 98 ? -6.357 9.701 0.680 1.00 71.88 98 ASP A CA 1
ATOM 753 C C . ASP A 1 98 ? -5.304 9.928 1.775 1.00 71.88 98 ASP A C 1
ATOM 755 O O . ASP A 1 98 ? -4.577 9.011 2.186 1.00 71.88 98 ASP A O 1
ATOM 759 N N . GLU A 1 99 ? -5.284 11.145 2.329 1.00 67.25 99 GLU A N 1
ATOM 760 C CA . GLU A 1 99 ? -4.463 11.459 3.496 1.00 67.25 99 GLU A CA 1
ATOM 761 C C . GLU A 1 99 ? -4.810 10.541 4.674 1.00 67.25 99 GLU A C 1
ATOM 763 O O . GLU A 1 99 ? -5.942 10.449 5.166 1.00 67.25 99 GLU A O 1
ATOM 768 N N . GLY A 1 100 ? -3.793 9.847 5.166 1.00 67.94 100 GLY A N 1
ATOM 769 C CA . GLY A 1 100 ? -3.973 8.826 6.172 1.00 67.94 100 GLY A CA 1
ATOM 770 C C . GLY A 1 100 ? -3.977 9.344 7.594 1.00 67.94 100 GLY A C 1
ATOM 771 O O . GLY A 1 100 ? -2.959 9.308 8.272 1.00 67.94 100 GLY A O 1
ATOM 772 N N . ARG A 1 101 ? -5.148 9.758 8.077 1.00 68.25 101 ARG A N 1
ATOM 773 C CA . ARG A 1 101 ? -5.294 10.373 9.407 1.00 68.25 101 ARG A CA 1
ATOM 774 C C . ARG A 1 101 ? -5.830 9.439 10.495 1.00 68.25 101 ARG A C 1
ATOM 776 O O . ARG A 1 101 ? -6.073 9.883 11.616 1.00 68.25 101 ARG A O 1
ATOM 783 N N . SER A 1 102 ? -6.060 8.158 10.196 1.00 79.38 102 SER A N 1
ATOM 784 C CA . SER A 1 102 ? -6.728 7.242 11.137 1.00 79.38 102 SER A CA 1
ATOM 785 C C . SER A 1 102 ? -6.247 5.799 11.017 1.00 79.38 102 SER A C 1
ATOM 787 O O . SER A 1 102 ? -5.993 5.315 9.916 1.00 79.38 102 SER A O 1
ATOM 789 N N . TRP A 1 103 ? -6.170 5.106 12.151 1.00 85.56 103 TRP A N 1
ATOM 790 C CA . TRP A 1 103 ? -5.912 3.670 12.262 1.00 85.56 103 TRP A CA 1
ATOM 791 C C . TRP A 1 103 ? -7.179 2.989 12.772 1.00 85.56 103 TRP A C 1
ATOM 793 O O . TRP A 1 103 ? -7.789 3.465 13.728 1.00 85.56 103 TRP A O 1
ATOM 803 N N . TYR A 1 104 ? -7.570 1.901 12.117 1.00 87.81 104 TYR A N 1
ATOM 804 C CA . TYR A 1 104 ? -8.824 1.204 12.363 1.00 87.81 104 TYR A CA 1
ATOM 805 C C . TYR A 1 104 ? -8.567 -0.212 12.864 1.00 87.81 104 TYR A C 1
ATOM 807 O O . TYR A 1 104 ? -7.640 -0.881 12.412 1.00 87.81 104 TYR A O 1
ATOM 815 N N . ILE A 1 105 ? -9.438 -0.673 13.759 1.00 90.06 105 ILE A N 1
ATOM 816 C CA . ILE A 1 105 ? -9.474 -2.042 14.276 1.00 90.06 105 ILE A CA 1
ATOM 817 C C . ILE A 1 105 ? -10.899 -2.556 14.076 1.00 90.06 105 ILE A C 1
ATOM 819 O O . ILE A 1 105 ? -11.854 -1.914 14.523 1.00 90.06 105 ILE A O 1
ATOM 823 N N . LEU A 1 106 ? -11.066 -3.695 13.401 1.00 88.69 106 LEU A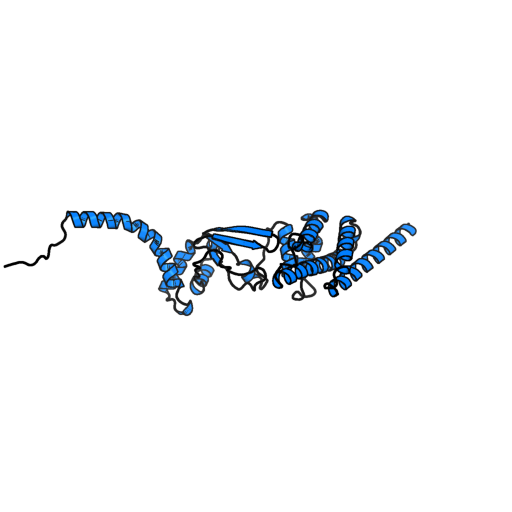 N 1
ATOM 824 C CA . LEU A 1 106 ? -12.387 -4.264 13.143 1.00 88.69 106 LEU A CA 1
ATOM 825 C C . LEU A 1 106 ? -12.902 -4.972 14.395 1.00 88.69 106 LEU A C 1
ATOM 827 O O . LEU A 1 106 ? -12.485 -6.081 14.715 1.00 88.69 106 LEU A O 1
ATOM 831 N N . LEU A 1 107 ? -13.869 -4.360 15.077 1.00 85.12 107 LEU A N 1
ATOM 832 C CA . LEU A 1 107 ? -14.554 -5.005 16.204 1.00 85.12 107 LEU A CA 1
ATOM 833 C C . LEU A 1 107 ? -15.663 -5.962 15.754 1.00 85.12 107 LEU A C 1
ATOM 835 O O . LEU A 1 107 ? -15.992 -6.897 16.477 1.00 85.12 107 LEU A O 1
ATOM 839 N N . LYS A 1 108 ? -16.287 -5.697 14.598 1.00 83.12 108 LYS A N 1
ATOM 840 C CA . LYS A 1 108 ? -17.376 -6.517 14.061 1.00 83.12 108 LYS A CA 1
ATOM 841 C C . LYS A 1 108 ? -17.485 -6.398 12.540 1.00 83.12 108 LYS A C 1
ATOM 843 O O . LYS A 1 108 ? -17.407 -5.290 12.016 1.00 83.12 108 LYS A O 1
ATOM 848 N N . GLY A 1 109 ? -17.766 -7.508 11.858 1.00 87.94 109 GLY A N 1
ATOM 849 C CA . GLY A 1 109 ? -17.928 -7.573 10.404 1.00 87.94 109 GLY A CA 1
ATOM 850 C C . GLY A 1 109 ? -16.630 -7.855 9.643 1.00 87.94 109 GLY A C 1
ATOM 851 O O . GLY A 1 109 ? -15.702 -8.472 10.163 1.00 87.94 109 GLY A O 1
ATOM 852 N N . SER A 1 110 ? -16.593 -7.434 8.381 1.00 88.69 110 SER A N 1
ATOM 853 C CA . SER A 1 110 ? -15.449 -7.604 7.484 1.00 88.69 110 SER A CA 1
ATOM 854 C C . SER A 1 110 ? -15.320 -6.416 6.539 1.00 88.69 110 SER A C 1
ATOM 856 O O . SER A 1 110 ? -16.320 -5.769 6.222 1.00 88.69 110 SER A O 1
ATOM 858 N N . VAL A 1 111 ? -14.102 -6.154 6.076 1.00 90.81 111 VAL A N 1
ATOM 859 C CA . VAL A 1 111 ? -13.789 -5.086 5.118 1.00 90.81 111 VAL A CA 1
ATOM 860 C C . VAL A 1 111 ? -12.930 -5.660 4.003 1.00 90.81 111 VAL A C 1
ATOM 862 O O . VAL A 1 111 ? -11.986 -6.403 4.268 1.00 90.81 111 VAL A O 1
ATOM 865 N N . ASP A 1 112 ? -13.240 -5.290 2.767 1.00 88.81 112 ASP A N 1
ATOM 866 C CA . ASP A 1 112 ? -12.414 -5.617 1.612 1.00 88.81 112 ASP A CA 1
ATOM 867 C C . ASP A 1 112 ? -11.372 -4.521 1.383 1.00 88.81 112 ASP A C 1
ATOM 869 O O . ASP A 1 112 ? -11.684 -3.330 1.365 1.00 88.81 112 ASP A O 1
ATOM 873 N N . VAL A 1 113 ? -10.120 -4.935 1.203 1.00 87.88 113 VAL A N 1
ATOM 874 C CA . VAL A 1 113 ? -9.021 -4.073 0.773 1.00 87.88 113 VAL A CA 1
ATOM 875 C C . VAL A 1 113 ? -8.974 -4.141 -0.743 1.00 87.88 113 VAL A C 1
ATOM 877 O O . VAL A 1 113 ? -8.632 -5.179 -1.312 1.00 87.88 113 VAL A O 1
ATOM 880 N N . VAL A 1 114 ? -9.335 -3.038 -1.389 1.00 82.81 114 VAL A N 1
ATOM 881 C CA . VAL A 1 114 ? -9.374 -2.911 -2.847 1.00 82.81 114 VAL A CA 1
ATOM 882 C C . VAL A 1 114 ? -8.241 -1.995 -3.290 1.00 82.81 114 VAL A C 1
ATOM 884 O O . VAL A 1 114 ? -8.051 -0.928 -2.710 1.00 82.81 114 VAL A O 1
ATOM 887 N N . ILE A 1 115 ? -7.485 -2.427 -4.297 1.00 79.94 115 ILE A N 1
ATOM 888 C CA . ILE A 1 115 ? -6.423 -1.635 -4.924 1.00 79.94 115 ILE A CA 1
ATOM 889 C C . ILE A 1 115 ? -6.824 -1.364 -6.375 1.00 79.94 115 ILE A C 1
ATOM 891 O O . ILE A 1 115 ? -7.236 -2.289 -7.087 1.00 79.94 115 ILE A O 1
ATOM 895 N N . HIS A 1 116 ? -6.704 -0.108 -6.816 1.00 72.25 116 HIS A N 1
ATOM 896 C CA . HIS A 1 116 ? -6.987 0.269 -8.203 1.00 72.25 116 HIS A CA 1
ATOM 897 C C . HIS A 1 116 ? -6.141 -0.578 -9.169 1.00 72.25 116 HIS A C 1
ATOM 899 O O . HIS A 1 116 ? -4.958 -0.817 -8.938 1.00 72.25 116 HIS A O 1
ATOM 905 N N . GLY A 1 117 ? -6.772 -1.116 -10.215 1.00 71.38 117 GLY A N 1
ATOM 906 C CA . GLY A 1 117 ? -6.129 -2.011 -11.189 1.00 71.38 117 GLY A CA 1
ATOM 907 C C . GLY A 1 117 ? -5.863 -3.449 -10.712 1.00 71.38 117 GLY A C 1
ATOM 908 O O . GLY A 1 117 ? -5.536 -4.298 -11.530 1.00 71.38 117 GLY A O 1
ATOM 909 N N . LYS A 1 118 ? -6.033 -3.767 -9.418 1.00 70.56 118 LYS A N 1
ATOM 910 C CA . LYS A 1 118 ? -5.851 -5.135 -8.874 1.00 70.56 118 LYS A CA 1
ATOM 911 C C . LYS A 1 118 ? -7.130 -5.745 -8.296 1.00 70.56 118 LYS A C 1
ATOM 913 O O . LYS A 1 118 ? -7.180 -6.949 -8.053 1.00 70.56 118 LYS A O 1
ATOM 918 N N . GLY A 1 119 ? -8.160 -4.933 -8.063 1.00 77.75 119 GLY A N 1
ATOM 919 C CA . GLY A 1 119 ? -9.401 -5.370 -7.426 1.00 77.75 119 GLY A CA 1
ATOM 920 C C . GLY A 1 119 ? -9.208 -5.678 -5.939 1.00 77.75 119 GLY A C 1
ATOM 921 O O . GLY A 1 119 ? -8.351 -5.091 -5.274 1.00 77.75 119 GLY A O 1
ATOM 922 N N . THR A 1 120 ? -10.029 -6.574 -5.389 1.00 83.25 120 THR A N 1
ATOM 923 C CA . THR A 1 120 ? -9.940 -6.970 -3.976 1.00 83.25 120 THR A CA 1
ATOM 924 C C . THR A 1 120 ? -8.697 -7.821 -3.734 1.00 83.25 120 THR A C 1
ATOM 926 O O . THR A 1 120 ? -8.615 -8.959 -4.190 1.00 83.25 120 THR A O 1
ATOM 929 N N . VAL A 1 121 ? -7.746 -7.287 -2.970 1.00 86.50 121 VAL A N 1
ATOM 930 C CA . VAL A 1 121 ? -6.474 -7.959 -2.658 1.00 86.50 121 VAL A CA 1
ATOM 931 C C . VAL A 1 121 ? -6.493 -8.698 -1.322 1.00 86.50 121 VAL A C 1
ATOM 933 O O . VAL A 1 121 ? -5.685 -9.600 -1.109 1.00 86.50 121 VAL A O 1
ATOM 936 N N . ALA A 1 122 ? -7.400 -8.329 -0.415 1.00 87.50 122 ALA A N 1
ATOM 937 C CA . ALA A 1 122 ? -7.595 -9.004 0.864 1.00 87.50 122 ALA A CA 1
ATOM 938 C C . ALA A 1 122 ? -8.992 -8.719 1.430 1.00 87.50 122 ALA A C 1
ATOM 940 O O . ALA A 1 122 ? -9.562 -7.664 1.168 1.00 87.50 122 ALA A O 1
ATOM 941 N N . THR A 1 123 ? -9.494 -9.621 2.273 1.00 89.69 123 THR A N 1
ATOM 942 C CA . THR A 1 123 ? -10.678 -9.385 3.112 1.00 89.69 123 THR A CA 1
ATOM 943 C C . THR A 1 123 ? -10.266 -9.520 4.571 1.00 89.69 123 THR A C 1
ATOM 945 O O . THR A 1 123 ? -9.884 -10.606 5.012 1.00 89.69 123 THR A O 1
ATOM 948 N N . LEU A 1 124 ? -10.349 -8.417 5.309 1.00 88.69 124 LEU A N 1
ATOM 949 C CA . LEU A 1 124 ? -10.070 -8.340 6.740 1.00 88.69 124 LEU A CA 1
ATOM 950 C C . LEU A 1 124 ? -11.317 -8.707 7.544 1.00 88.69 124 LEU A C 1
ATOM 952 O O . LEU A 1 124 ? -12.445 -8.418 7.132 1.00 88.69 124 LEU A O 1
ATOM 956 N N . LYS A 1 125 ? -11.120 -9.343 8.694 1.00 90.75 125 LYS A N 1
ATOM 957 C CA . LYS A 1 125 ? -12.176 -9.847 9.577 1.00 90.75 125 LYS A CA 1
ATOM 958 C C . LYS A 1 125 ? -12.071 -9.240 10.973 1.00 90.75 125 LYS A C 1
ATOM 960 O O . LYS A 1 125 ? -11.170 -8.468 11.281 1.00 90.75 125 LYS A O 1
ATOM 965 N N . GLU A 1 126 ? -13.033 -9.588 11.820 1.00 88.38 126 GLU A N 1
ATOM 966 C CA . GLU A 1 126 ? -13.046 -9.212 13.234 1.00 88.38 126 GLU A CA 1
ATOM 967 C C . GLU A 1 126 ? -11.710 -9.554 13.911 1.00 88.38 126 GLU A C 1
ATOM 969 O O . GLU A 1 126 ? -11.239 -10.689 13.839 1.00 88.38 126 GLU A O 1
ATOM 974 N N . GLY A 1 127 ? -11.117 -8.564 14.576 1.00 84.62 127 GLY A N 1
ATOM 975 C CA . GLY A 1 127 ? -9.809 -8.659 15.219 1.00 84.62 127 GLY A CA 1
ATOM 976 C C . GLY A 1 127 ? -8.639 -8.145 14.378 1.00 84.62 127 GLY A C 1
ATOM 977 O O . GLY A 1 127 ? -7.602 -7.849 14.968 1.00 84.62 127 GLY A O 1
ATOM 978 N N . ASP A 1 128 ? -8.803 -7.985 13.062 1.00 88.69 128 ASP A N 1
ATOM 979 C CA . ASP A 1 128 ? -7.779 -7.393 12.196 1.00 88.69 128 ASP A CA 1
ATOM 980 C C . ASP A 1 128 ? -7.733 -5.861 12.342 1.00 88.69 128 ASP A C 1
ATOM 982 O O . ASP A 1 128 ? -8.709 -5.210 12.736 1.00 88.69 128 ASP A O 1
ATOM 986 N N . ASP A 1 129 ? -6.595 -5.266 11.983 1.00 89.00 129 ASP A N 1
ATOM 987 C CA . ASP A 1 129 ? -6.381 -3.820 11.978 1.00 89.00 129 ASP A CA 1
ATOM 988 C C . ASP A 1 129 ? -5.766 -3.322 10.660 1.00 89.00 129 ASP A C 1
ATOM 990 O O . ASP A 1 129 ? -5.091 -4.065 9.948 1.00 89.00 129 ASP A O 1
ATOM 994 N N . PHE A 1 130 ? -6.030 -2.062 10.298 1.00 86.19 130 PHE A N 1
ATOM 995 C CA . PHE A 1 130 ? -5.590 -1.481 9.024 1.00 86.19 130 PHE A CA 1
ATOM 996 C C . PHE A 1 130 ? -5.468 0.047 9.070 1.00 86.19 130 PHE A C 1
ATOM 998 O O . PHE A 1 130 ? -6.069 0.732 9.893 1.00 86.19 130 PHE A O 1
ATOM 1005 N N . GLY A 1 131 ? -4.658 0.613 8.171 1.00 75.56 131 GLY A N 1
ATOM 1006 C CA . GLY A 1 131 ? -4.417 2.062 8.102 1.00 75.56 131 GLY A CA 1
ATOM 1007 C C . GLY A 1 131 ? -3.369 2.594 9.091 1.00 75.56 131 GLY A C 1
ATOM 1008 O O . GLY A 1 131 ? -3.034 3.773 9.030 1.00 75.56 131 GLY A O 1
ATOM 1009 N N . LYS A 1 132 ? -2.786 1.733 9.941 1.00 72.44 132 LYS A N 1
ATOM 1010 C CA . LYS A 1 132 ? -1.710 2.077 10.894 1.00 72.44 132 LYS A CA 1
ATOM 1011 C C . LYS A 1 132 ? -0.514 2.759 10.233 1.00 72.44 132 LYS A C 1
ATOM 1013 O O . LYS A 1 132 ? 0.097 3.656 10.801 1.00 72.44 132 LYS A O 1
ATOM 1018 N N . LEU A 1 133 ? -0.178 2.296 9.035 1.00 59.25 133 LEU A N 1
ATOM 1019 C CA . LEU A 1 133 ? 1.033 2.671 8.318 1.00 59.25 133 LEU A CA 1
ATOM 1020 C C . LEU A 1 133 ? 1.073 4.151 7.914 1.00 59.25 133 LEU A C 1
ATOM 1022 O O . LEU A 1 133 ? 2.144 4.740 7.830 1.00 59.25 133 LEU A O 1
ATOM 1026 N N . ALA A 1 134 ? -0.094 4.755 7.717 1.00 54.91 134 ALA A N 1
ATOM 1027 C CA . ALA A 1 134 ? -0.210 6.149 7.319 1.00 54.91 134 ALA A CA 1
ATOM 1028 C C . ALA A 1 134 ? 0.098 7.138 8.444 1.00 54.91 134 ALA A C 1
ATOM 1030 O O . ALA A 1 134 ? 0.681 8.189 8.213 1.00 54.91 134 ALA A O 1
ATOM 1031 N N . LEU A 1 135 ? -0.254 6.758 9.675 1.00 56.62 135 LEU A N 1
ATOM 1032 C CA . LEU A 1 135 ? -0.038 7.579 10.864 1.00 56.62 135 LEU A CA 1
ATOM 1033 C C . LEU A 1 135 ? 1.440 7.683 11.257 1.00 56.62 135 LEU A C 1
ATOM 1035 O O . LEU A 1 135 ? 1.813 8.597 11.983 1.00 56.62 135 LEU A O 1
ATOM 1039 N N . ILE A 1 136 ? 2.268 6.722 10.839 1.00 54.25 136 ILE A N 1
ATOM 1040 C CA . ILE A 1 136 ? 3.668 6.624 11.275 1.00 54.25 136 ILE A CA 1
ATOM 1041 C C . ILE A 1 136 ? 4.597 7.439 10.364 1.00 54.25 136 ILE A C 1
ATOM 1043 O O . ILE A 1 136 ? 5.617 7.932 10.838 1.00 54.25 136 ILE A O 1
ATOM 1047 N N . ASN A 1 137 ? 4.247 7.609 9.085 1.00 46.06 137 ASN A N 1
ATOM 1048 C CA . ASN A 1 137 ? 5.176 8.114 8.069 1.00 46.06 137 ASN A CA 1
ATOM 1049 C C . ASN A 1 137 ? 4.796 9.468 7.450 1.00 46.06 137 ASN A C 1
ATOM 1051 O O . ASN A 1 137 ? 5.502 9.892 6.539 1.00 46.06 137 ASN A O 1
ATOM 1055 N N . ASP A 1 138 ? 3.709 10.117 7.897 1.00 48.88 138 ASP A N 1
ATOM 1056 C CA . ASP A 1 138 ? 3.155 11.348 7.283 1.00 48.88 138 ASP A CA 1
ATOM 1057 C C . ASP A 1 138 ? 3.057 11.226 5.743 1.00 48.88 138 ASP A C 1
ATOM 1059 O O . ASP A 1 138 ? 3.286 12.156 4.972 1.00 48.88 138 ASP A O 1
ATOM 1063 N N . ALA A 1 139 ? 2.786 9.996 5.300 1.00 43.06 139 ALA A N 1
ATOM 1064 C CA . ALA A 1 139 ? 2.808 9.540 3.921 1.00 43.06 139 ALA A CA 1
ATOM 1065 C C . ALA A 1 139 ? 1.417 8.995 3.552 1.00 43.06 139 ALA A C 1
ATOM 1067 O O . ALA A 1 139 ? 0.664 8.579 4.444 1.00 43.06 139 ALA A O 1
ATOM 1068 N N . PRO A 1 140 ? 1.069 8.924 2.251 1.00 50.09 140 PRO A N 1
ATOM 1069 C CA . PRO A 1 140 ? -0.076 8.134 1.797 1.00 50.09 140 PRO A CA 1
ATOM 1070 C C . PRO A 1 140 ? 0.004 6.720 2.396 1.00 50.09 140 PRO A C 1
ATOM 1072 O O . PRO A 1 140 ? 1.105 6.201 2.562 1.00 50.09 140 PRO A O 1
ATOM 1075 N N . ARG A 1 141 ? -1.139 6.122 2.766 1.00 47.91 141 ARG A N 1
ATOM 1076 C CA . ARG A 1 141 ? -1.303 5.034 3.761 1.00 47.91 141 ARG A CA 1
ATOM 1077 C C . ARG A 1 141 ? -0.447 3.738 3.639 1.00 47.91 141 ARG A C 1
ATOM 1079 O O . ARG A 1 141 ? -1.034 2.669 3.676 1.00 47.91 141 ARG A O 1
ATOM 1086 N N . TYR A 1 142 ? 0.896 3.777 3.641 1.00 43.00 142 TYR A N 1
ATOM 1087 C CA . TYR A 1 142 ? 1.861 2.645 3.730 1.00 43.00 142 TYR A CA 1
ATOM 1088 C C . TYR A 1 142 ? 3.234 3.167 4.281 1.00 43.00 142 TYR A C 1
ATOM 1090 O O . TYR A 1 142 ? 3.603 4.272 3.906 1.00 43.00 142 TYR A O 1
ATOM 1098 N N . THR A 1 143 ? 3.930 2.586 5.295 1.00 38.34 143 THR A N 1
ATOM 1099 C CA . THR A 1 143 ? 5.051 1.581 5.281 1.00 38.34 143 THR A CA 1
ATOM 1100 C C . THR A 1 143 ? 5.400 1.073 6.715 1.00 38.34 143 THR A C 1
ATOM 1102 O O . THR A 1 143 ? 5.144 1.798 7.671 1.00 38.34 143 THR A O 1
ATOM 1105 N N . VAL A 1 144 ? 5.923 -0.150 6.978 1.00 39.91 144 VAL A N 1
ATOM 1106 C CA . VAL A 1 144 ? 7.351 -0.606 6.934 1.00 39.91 144 VAL A CA 1
ATOM 1107 C C . VAL A 1 144 ? 7.450 -2.136 6.718 1.00 39.91 144 VAL A C 1
ATOM 1109 O O . VAL A 1 144 ? 6.555 -2.891 7.089 1.00 39.91 144 VAL A O 1
ATOM 1112 N N . MET A 1 145 ? 8.557 -2.586 6.110 1.00 46.53 145 MET A N 1
ATOM 1113 C CA . MET A 1 145 ? 8.646 -3.781 5.269 1.00 46.53 145 MET A CA 1
ATOM 1114 C C . MET A 1 145 ? 9.397 -4.979 5.867 1.00 46.53 145 MET A C 1
ATOM 1116 O O . MET A 1 145 ? 10.612 -4.963 6.036 1.00 46.53 145 MET A O 1
ATOM 1120 N N . SER A 1 146 ? 8.643 -6.065 6.052 1.00 39.34 146 SER A N 1
ATOM 1121 C CA . SER A 1 146 ? 9.030 -7.433 5.678 1.00 39.34 146 SER A CA 1
ATOM 1122 C C . SER A 1 146 ? 8.073 -7.851 4.551 1.00 39.34 146 SER A C 1
ATOM 1124 O O . SER A 1 146 ? 7.152 -8.638 4.742 1.00 39.34 146 SER A O 1
ATOM 1126 N N . GLY A 1 147 ? 8.172 -7.159 3.415 1.00 57.28 147 GLY A N 1
ATOM 1127 C CA . GLY A 1 147 ? 7.313 -7.364 2.248 1.00 57.28 147 GLY A CA 1
ATOM 1128 C C . GLY A 1 147 ? 8.061 -8.109 1.152 1.00 57.28 147 GLY A C 1
ATOM 1129 O O . GLY A 1 147 ? 9.291 -8.094 1.120 1.00 57.28 147 GLY A O 1
ATOM 1130 N N . THR A 1 148 ? 7.329 -8.751 0.242 1.00 77.31 148 THR A N 1
ATOM 1131 C CA . THR A 1 148 ? 7.930 -9.250 -0.996 1.00 77.31 148 THR A CA 1
ATOM 1132 C C . THR A 1 148 ? 8.526 -8.076 -1.785 1.00 77.31 148 THR A C 1
ATOM 1134 O O . THR A 1 148 ? 8.018 -6.954 -1.678 1.00 77.31 148 THR A O 1
ATOM 1137 N N . PRO A 1 149 ? 9.578 -8.296 -2.587 1.00 77.75 149 PRO A N 1
ATOM 1138 C CA . PRO A 1 149 ? 10.183 -7.247 -3.402 1.00 77.75 149 PRO A CA 1
ATOM 1139 C C . PRO A 1 149 ? 9.181 -6.397 -4.200 1.00 77.75 149 PRO A C 1
A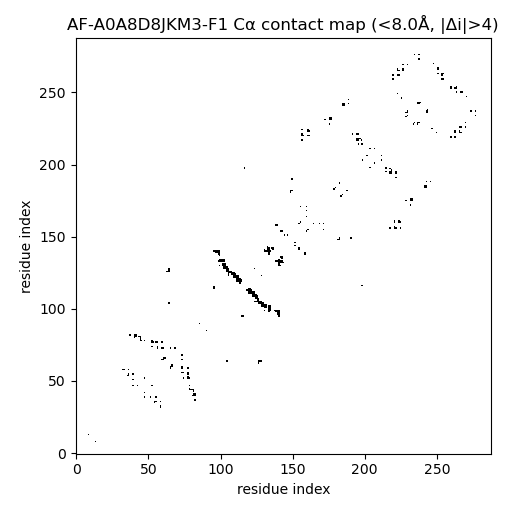TOM 1141 O O . PRO A 1 149 ? 9.337 -5.184 -4.296 1.00 77.75 149 PRO A O 1
ATOM 1144 N N . GLN A 1 150 ? 8.119 -7.015 -4.718 1.00 82.81 150 GLN A N 1
ATOM 1145 C CA . GLN A 1 150 ? 7.042 -6.363 -5.472 1.00 82.81 150 GLN A CA 1
ATOM 1146 C C . GLN A 1 150 ? 6.342 -5.274 -4.657 1.00 82.81 150 GLN A C 1
ATOM 1148 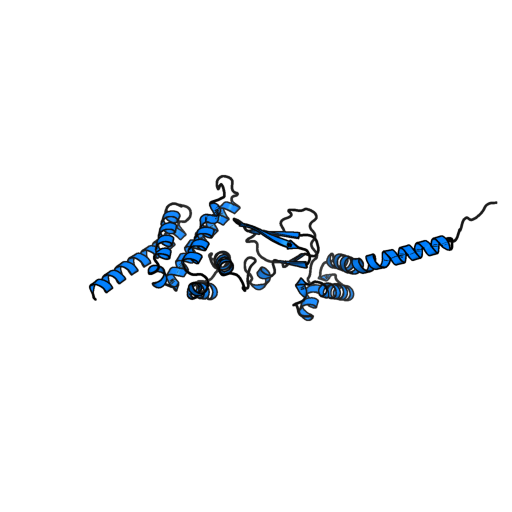O O . GLN A 1 150 ? 6.132 -4.161 -5.129 1.00 82.81 150 GLN A O 1
ATOM 1153 N N . LYS A 1 151 ? 6.032 -5.569 -3.390 1.00 77.06 151 LYS A N 1
ATOM 1154 C CA . LYS A 1 151 ? 5.397 -4.605 -2.485 1.00 77.06 151 LYS A CA 1
ATOM 1155 C C . LYS A 1 151 ? 6.329 -3.449 -2.141 1.00 77.06 151 LYS A C 1
ATOM 1157 O O . LYS A 1 151 ? 5.858 -2.337 -1.914 1.00 77.06 151 LYS A O 1
ATOM 1162 N N . MET A 1 152 ? 7.640 -3.700 -2.134 1.00 80.31 152 MET A N 1
ATOM 1163 C CA . MET A 1 152 ? 8.626 -2.638 -1.967 1.00 80.31 152 MET A CA 1
ATOM 1164 C C . MET A 1 152 ? 8.615 -1.669 -3.148 1.00 80.31 152 MET A C 1
ATOM 1166 O O . MET A 1 152 ? 8.593 -0.458 -2.940 1.00 80.31 152 MET A O 1
ATOM 1170 N N . LEU A 1 153 ? 8.591 -2.206 -4.369 1.00 88.44 153 LEU A N 1
ATOM 1171 C CA . LEU A 1 153 ? 8.534 -1.417 -5.594 1.00 88.44 153 LEU A CA 1
ATOM 1172 C C . LEU A 1 153 ? 7.234 -0.606 -5.694 1.00 88.44 153 LEU A C 1
ATOM 1174 O O . LEU A 1 153 ? 7.293 0.595 -5.937 1.00 88.44 153 LEU A O 1
ATOM 1178 N N . GLU A 1 154 ? 6.082 -1.236 -5.444 1.00 85.44 154 GLU A N 1
ATOM 1179 C CA . GLU A 1 154 ? 4.767 -0.574 -5.438 1.00 85.44 154 GLU A CA 1
ATOM 1180 C C . GLU A 1 154 ? 4.769 0.638 -4.495 1.00 85.44 154 GLU A C 1
ATOM 1182 O O . GLU A 1 154 ? 4.407 1.744 -4.888 1.00 85.44 154 GLU A O 1
ATOM 1187 N N . HIS A 1 155 ? 5.296 0.472 -3.280 1.00 80.00 155 HIS A N 1
ATOM 1188 C CA . HIS A 1 155 ? 5.393 1.568 -2.320 1.00 80.00 155 HIS A CA 1
ATOM 1189 C C . HIS A 1 155 ? 6.294 2.720 -2.793 1.00 80.00 155 HIS A C 1
ATOM 1191 O O . HIS A 1 155 ? 5.963 3.893 -2.587 1.00 80.00 155 HIS A O 1
ATOM 1197 N N . LEU A 1 156 ? 7.440 2.404 -3.403 1.00 86.31 156 LEU A N 1
ATOM 1198 C CA . LEU A 1 156 ? 8.362 3.411 -3.934 1.00 86.31 156 LEU A CA 1
ATOM 1199 C C . LEU A 1 156 ? 7.708 4.226 -5.052 1.00 86.31 156 LEU A C 1
ATOM 1201 O O . LEU A 1 156 ? 7.785 5.455 -5.030 1.00 86.31 156 LEU A O 1
ATOM 1205 N N . LEU A 1 157 ? 7.023 3.553 -5.979 1.00 88.19 157 LEU A N 1
ATOM 1206 C CA . LEU A 1 157 ? 6.271 4.201 -7.051 1.00 88.19 157 LEU A CA 1
ATOM 1207 C C . LEU A 1 157 ? 5.188 5.118 -6.477 1.00 88.19 157 LEU A C 1
ATOM 1209 O O . LEU A 1 157 ? 5.087 6.269 -6.888 1.00 88.19 157 LEU A O 1
ATOM 1213 N N . GLU A 1 158 ? 4.425 4.656 -5.487 1.00 83.75 158 GLU A N 1
ATOM 1214 C CA . GLU A 1 158 ? 3.286 5.405 -4.954 1.00 83.75 158 GLU A CA 1
ATOM 1215 C C . GLU A 1 158 ? 3.647 6.602 -4.069 1.00 83.75 158 GLU A C 1
ATOM 1217 O O . GLU A 1 158 ? 2.895 7.577 -4.022 1.00 83.75 158 GLU A O 1
ATOM 1222 N N . THR A 1 159 ? 4.755 6.533 -3.331 1.00 76.75 159 THR A N 1
ATOM 1223 C CA . THR A 1 159 ? 5.014 7.485 -2.233 1.00 76.75 159 THR A CA 1
ATOM 1224 C C . THR A 1 159 ? 6.296 8.285 -2.379 1.00 76.75 159 THR A C 1
ATOM 1226 O O . THR A 1 159 ? 6.430 9.330 -1.743 1.00 76.75 159 THR A O 1
ATOM 1229 N N . ARG A 1 160 ? 7.250 7.801 -3.179 1.00 77.75 160 ARG A N 1
ATOM 1230 C CA . ARG A 1 160 ? 8.571 8.425 -3.326 1.00 77.75 160 ARG A CA 1
ATOM 1231 C C . ARG A 1 160 ? 8.780 9.099 -4.675 1.00 77.75 160 ARG A C 1
ATOM 1233 O O . ARG A 1 160 ? 9.756 9.823 -4.854 1.00 77.75 160 ARG A O 1
ATOM 1240 N N . LEU A 1 161 ? 7.853 8.887 -5.606 1.00 78.56 161 LEU A N 1
ATOM 1241 C CA . LEU A 1 161 ? 7.897 9.418 -6.961 1.00 78.56 161 LEU A CA 1
ATOM 1242 C C . LEU A 1 161 ? 6.656 10.295 -7.212 1.00 78.56 161 LEU A C 1
ATOM 1244 O O . LEU A 1 161 ? 5.511 9.898 -6.978 1.00 78.56 161 LEU A O 1
ATOM 1248 N N . GLY A 1 162 ? 6.910 11.536 -7.626 1.00 64.56 162 GLY A N 1
ATOM 1249 C CA . GLY A 1 162 ? 5.964 12.656 -7.637 1.00 64.56 162 GLY A CA 1
ATOM 1250 C C . GLY A 1 162 ? 6.479 13.809 -6.769 1.00 64.56 162 GLY A C 1
ATOM 1251 O O . GLY A 1 162 ? 7.071 13.575 -5.721 1.00 64.56 162 GLY A O 1
ATOM 1252 N N . GLY A 1 163 ? 6.298 15.057 -7.219 1.00 59.16 163 GLY A N 1
ATOM 1253 C CA . GLY A 1 163 ? 7.056 16.262 -6.816 1.00 59.16 163 GLY A CA 1
ATOM 1254 C C . GLY A 1 163 ? 7.081 16.687 -5.334 1.00 59.16 163 GLY A C 1
ATOM 1255 O O . GLY A 1 163 ? 7.542 17.784 -5.034 1.00 59.16 163 GLY A O 1
ATOM 1256 N N . GLN A 1 164 ? 6.591 15.861 -4.411 1.00 53.28 164 GLN A N 1
ATOM 1257 C CA . GLN A 1 164 ? 6.605 16.077 -2.962 1.00 53.28 164 GLN A CA 1
ATOM 1258 C C . GLN A 1 164 ? 7.927 15.647 -2.295 1.00 53.28 164 GLN A C 1
ATOM 1260 O O . GLN A 1 164 ? 8.248 16.143 -1.216 1.00 53.28 164 GLN A O 1
ATOM 1265 N N . VAL A 1 165 ? 8.718 14.756 -2.910 1.00 59.41 165 VAL A N 1
ATOM 1266 C CA . VAL A 1 165 ? 9.965 14.244 -2.310 1.00 59.41 165 VAL A CA 1
ATOM 1267 C C . VAL A 1 165 ? 11.183 15.004 -2.838 1.00 59.41 165 VAL A C 1
ATOM 1269 O O . VAL A 1 165 ? 11.335 15.227 -4.038 1.00 59.41 165 VAL A O 1
ATOM 1272 N N . GLY A 1 166 ? 12.049 15.445 -1.920 1.00 61.09 166 GLY A N 1
ATOM 1273 C CA . GLY A 1 166 ? 13.262 16.196 -2.244 1.00 61.09 166 GLY A CA 1
ATOM 1274 C C . GLY A 1 166 ? 14.239 15.423 -3.147 1.00 61.09 166 GLY A C 1
ATOM 1275 O O . GLY A 1 166 ? 14.121 14.214 -3.328 1.00 61.09 166 GLY A O 1
ATOM 1276 N N . PRO A 1 167 ? 15.266 16.093 -3.702 1.00 63.84 167 PRO A N 1
ATOM 1277 C CA . PRO A 1 167 ?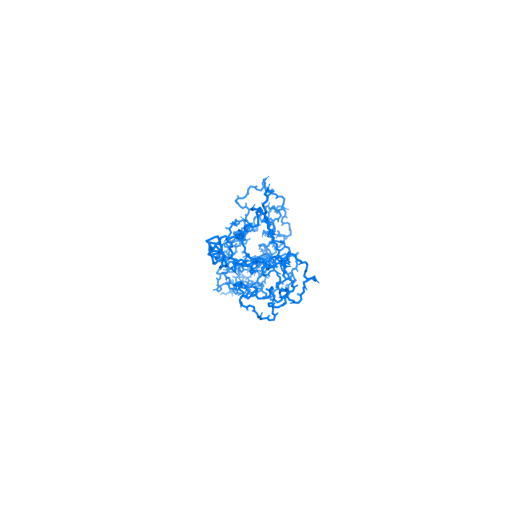 16.181 15.490 -4.673 1.00 63.84 167 PRO A CA 1
ATOM 1278 C C . PRO A 1 167 ? 17.018 14.325 -4.119 1.00 63.84 167 PRO A C 1
ATOM 1280 O O . PRO A 1 167 ? 17.608 13.593 -4.912 1.00 63.84 167 PRO A O 1
ATOM 1283 N N . ASN A 1 168 ? 17.065 14.137 -2.802 1.00 71.06 168 ASN A N 1
ATOM 1284 C CA . ASN A 1 168 ? 17.847 13.104 -2.139 1.00 71.06 168 ASN A CA 1
ATOM 1285 C C . ASN A 1 168 ? 16.906 12.201 -1.328 1.00 71.06 168 ASN A C 1
ATOM 1287 O O . ASN A 1 168 ? 16.398 12.637 -0.294 1.00 71.06 168 ASN A O 1
ATOM 1291 N N . ASP A 1 169 ? 16.676 10.976 -1.802 1.00 81.88 169 ASP A N 1
ATOM 1292 C CA . ASP A 1 169 ? 15.873 9.960 -1.115 1.00 81.88 169 ASP A CA 1
ATOM 1293 C C . ASP A 1 169 ? 16.740 8.712 -0.885 1.00 81.88 169 ASP A C 1
ATOM 1295 O O . ASP A 1 169 ? 16.846 7.862 -1.772 1.00 81.88 169 ASP A O 1
ATOM 1299 N N . PRO A 1 170 ? 17.354 8.584 0.307 1.00 81.69 170 PRO A N 1
ATOM 1300 C CA . PRO A 1 170 ? 18.213 7.450 0.628 1.00 81.69 170 PRO A CA 1
ATOM 1301 C C . PRO A 1 170 ? 17.509 6.100 0.491 1.00 81.69 170 PRO A C 1
ATOM 1303 O O . PRO A 1 170 ? 18.153 5.105 0.189 1.00 81.69 170 PRO A O 1
ATOM 1306 N N . PHE A 1 171 ? 16.191 6.049 0.705 1.00 81.94 171 PHE A N 1
ATOM 1307 C CA . PHE A 1 171 ? 15.452 4.794 0.657 1.00 81.94 171 PHE A CA 1
ATOM 1308 C C . PHE A 1 171 ? 15.249 4.311 -0.783 1.00 81.94 171 PHE A C 1
ATOM 1310 O O . PHE A 1 171 ? 15.441 3.129 -1.075 1.00 81.94 171 PHE A O 1
ATOM 1317 N N . LEU A 1 172 ? 14.892 5.228 -1.687 1.00 87.69 172 LEU A N 1
ATOM 1318 C CA . LEU A 1 172 ? 14.839 4.934 -3.118 1.00 87.69 172 LEU A CA 1
ATOM 1319 C C . LEU A 1 172 ? 16.230 4.564 -3.644 1.00 87.69 172 LEU A C 1
ATOM 1321 O O . LEU A 1 172 ? 16.365 3.587 -4.379 1.00 87.69 172 LEU A O 1
ATOM 1325 N N . ASP A 1 173 ? 17.259 5.304 -3.235 1.00 88.38 173 ASP A N 1
ATOM 1326 C CA . ASP A 1 173 ? 18.630 5.052 -3.669 1.00 88.38 173 ASP A CA 1
ATOM 1327 C C . ASP A 1 173 ? 19.128 3.670 -3.209 1.00 88.38 173 ASP A C 1
ATOM 1329 O O . ASP A 1 173 ? 19.663 2.905 -4.017 1.00 88.38 173 ASP A O 1
ATOM 1333 N N . ASP A 1 174 ? 18.886 3.304 -1.947 1.00 85.12 174 ASP A N 1
ATOM 1334 C CA . ASP A 1 174 ? 19.231 1.987 -1.404 1.00 85.12 174 ASP A CA 1
ATOM 1335 C C . ASP A 1 174 ? 18.522 0.860 -2.166 1.00 85.12 174 ASP A C 1
ATOM 1337 O O . ASP A 1 174 ? 19.154 -0.143 -2.512 1.00 85.12 174 ASP A O 1
ATOM 1341 N N . PHE A 1 175 ? 17.230 1.019 -2.484 1.00 90.50 175 PHE A N 1
ATOM 1342 C CA . PHE A 1 175 ? 16.503 0.047 -3.302 1.00 90.50 175 PHE A CA 1
ATOM 1343 C C . PHE A 1 175 ? 17.142 -0.097 -4.683 1.00 90.50 175 PHE A C 1
ATOM 1345 O O . PHE A 1 175 ? 17.492 -1.202 -5.088 1.00 90.50 175 PHE A O 1
ATOM 1352 N N . LEU A 1 176 ? 17.352 1.010 -5.397 1.00 92.62 176 LEU A N 1
ATOM 1353 C CA . LEU A 1 176 ? 17.916 0.998 -6.748 1.00 92.62 176 LEU A CA 1
ATOM 1354 C C . LEU A 1 176 ? 19.313 0.362 -6.788 1.00 92.62 176 LEU A C 1
ATOM 1356 O O . LEU A 1 176 ? 19.612 -0.397 -7.710 1.00 92.62 176 LEU A O 1
ATOM 1360 N N . LEU A 1 177 ? 20.150 0.602 -5.775 1.00 89.06 177 LEU A N 1
ATOM 1361 C CA . LEU A 1 177 ? 21.494 0.025 -5.683 1.00 89.06 177 LEU A CA 1
ATOM 1362 C C . LEU A 1 177 ? 21.506 -1.466 -5.317 1.00 89.06 177 LEU A C 1
ATOM 1364 O O . LEU A 1 177 ? 22.485 -2.151 -5.615 1.00 89.06 177 LEU A O 1
ATOM 1368 N N . THR A 1 178 ? 20.454 -1.980 -4.673 1.00 86.94 178 THR A N 1
ATOM 1369 C CA . THR A 1 178 ? 20.448 -3.343 -4.109 1.00 86.94 178 THR A CA 1
ATOM 1370 C C . THR A 1 178 ? 19.389 -4.277 -4.691 1.00 86.94 178 THR A C 1
ATOM 1372 O O . THR A 1 178 ? 19.470 -5.483 -4.446 1.00 86.94 178 THR A O 1
ATOM 1375 N N . HIS A 1 179 ? 18.456 -3.770 -5.508 1.00 88.25 179 HIS A N 1
ATOM 1376 C CA . HIS A 1 179 ? 17.320 -4.534 -6.034 1.00 88.25 179 HIS A CA 1
ATOM 1377 C C . HIS A 1 179 ? 17.735 -5.847 -6.689 1.00 88.25 179 HIS A C 1
ATOM 1379 O O . HIS A 1 179 ? 17.113 -6.861 -6.415 1.00 88.25 179 HIS A O 1
ATOM 1385 N N . ILE A 1 180 ? 18.840 -5.887 -7.439 1.00 88.06 180 ILE A N 1
ATOM 1386 C CA . ILE A 1 180 ? 19.307 -7.095 -8.136 1.00 88.06 180 ILE A CA 1
ATOM 1387 C C . ILE A 1 180 ? 19.495 -8.320 -7.220 1.00 88.06 180 ILE A C 1
ATOM 1389 O O . ILE A 1 180 ? 19.420 -9.456 -7.685 1.00 88.06 180 ILE A O 1
ATOM 1393 N N . VAL A 1 181 ? 19.718 -8.113 -5.917 1.00 84.88 181 VAL A N 1
ATOM 1394 C CA . VAL A 1 181 ? 19.885 -9.194 -4.930 1.00 84.88 181 VAL A CA 1
ATOM 1395 C C . VAL A 1 181 ? 18.566 -9.921 -4.653 1.00 84.88 181 VAL A C 1
ATOM 1397 O O . VAL A 1 181 ? 18.574 -11.116 -4.362 1.00 84.88 181 VAL A O 1
ATOM 1400 N N . PHE A 1 182 ? 17.437 -9.217 -4.725 1.00 81.56 182 PHE A N 1
ATOM 1401 C CA . PHE A 1 182 ? 16.130 -9.723 -4.295 1.00 81.56 182 PHE A CA 1
ATOM 1402 C C . PHE A 1 182 ? 15.028 -9.599 -5.363 1.00 81.56 182 PHE A C 1
ATOM 1404 O O . PHE A 1 182 ? 14.007 -10.271 -5.271 1.00 81.56 182 PHE A O 1
ATOM 1411 N N . MET A 1 183 ? 15.244 -8.784 -6.389 1.00 89.19 183 MET A N 1
ATOM 1412 C CA . MET A 1 183 ? 14.414 -8.551 -7.567 1.00 89.19 183 MET A CA 1
ATOM 1413 C C . MET A 1 183 ? 15.343 -8.314 -8.771 1.00 89.19 183 MET A C 1
ATOM 1415 O O . MET A 1 183 ? 15.702 -7.175 -9.066 1.00 89.19 183 MET A O 1
ATOM 1419 N N . PRO A 1 184 ? 15.787 -9.385 -9.449 1.00 91.31 184 PRO A N 1
ATOM 1420 C CA . PRO A 1 184 ? 16.584 -9.279 -10.670 1.00 91.31 184 PRO A CA 1
ATOM 1421 C C . PRO A 1 184 ? 15.893 -8.437 -11.753 1.00 91.31 184 PRO A C 1
ATOM 1423 O O . PRO A 1 184 ? 14.662 -8.385 -11.789 1.00 91.31 184 PRO A O 1
ATOM 1426 N N . THR A 1 185 ? 16.675 -7.857 -12.673 1.00 95.06 185 THR A N 1
ATOM 1427 C CA . THR A 1 185 ? 16.194 -6.950 -13.735 1.00 95.06 185 THR A CA 1
ATOM 1428 C C . THR A 1 185 ? 14.929 -7.432 -14.459 1.00 95.06 185 THR A C 1
ATOM 1430 O O . THR A 1 185 ? 14.007 -6.631 -14.571 1.00 95.06 185 THR A O 1
ATOM 1433 N N . PRO A 1 186 ? 14.805 -8.709 -14.893 1.00 95.75 186 PRO A N 1
ATOM 1434 C CA . PRO A 1 186 ? 13.600 -9.160 -15.594 1.00 95.75 186 PRO A CA 1
ATOM 1435 C C . PRO A 1 186 ? 12.333 -9.032 -14.741 1.00 95.75 186 PRO A C 1
ATOM 1437 O O . PRO A 1 186 ? 11.309 -8.570 -15.219 1.00 95.75 186 PRO A O 1
ATOM 1440 N N . ILE A 1 187 ? 12.426 -9.371 -13.449 1.00 92.94 187 ILE A N 1
ATOM 1441 C CA . ILE A 1 187 ? 11.291 -9.276 -12.520 1.00 92.94 187 ILE A CA 1
ATOM 1442 C C . ILE A 1 187 ? 10.958 -7.808 -12.237 1.00 92.94 187 ILE A C 1
ATOM 1444 O O . ILE A 1 187 ? 9.789 -7.451 -12.160 1.00 92.94 187 ILE A O 1
ATOM 1448 N N . LEU A 1 188 ? 11.972 -6.948 -12.088 1.00 95.62 188 LEU A N 1
ATOM 1449 C CA . LEU A 1 188 ? 11.753 -5.509 -11.915 1.00 95.62 188 LEU A CA 1
ATOM 1450 C C . LEU A 1 188 ? 11.019 -4.911 -13.124 1.00 95.62 188 LEU A C 1
ATOM 1452 O O . LEU A 1 188 ? 10.072 -4.152 -12.940 1.00 95.62 188 LEU A O 1
ATOM 1456 N N . ILE A 1 189 ? 11.450 -5.255 -14.338 1.00 97.44 189 ILE A N 1
ATOM 1457 C CA . ILE A 1 189 ? 10.840 -4.783 -15.585 1.00 97.44 189 ILE A CA 1
ATOM 1458 C C . ILE A 1 189 ? 9.388 -5.243 -15.688 1.00 97.44 189 ILE A C 1
ATOM 1460 O O . ILE A 1 189 ? 8.526 -4.407 -15.941 1.00 97.44 189 ILE A O 1
ATOM 1464 N N . ASP A 1 190 ? 9.105 -6.522 -15.431 1.00 95.31 190 ASP A N 1
ATOM 1465 C CA . ASP A 1 190 ? 7.739 -7.057 -15.478 1.00 95.31 190 ASP A CA 1
ATOM 1466 C C . ASP A 1 190 ? 6.798 -6.288 -14.532 1.00 95.31 190 ASP A C 1
ATOM 1468 O O . ASP A 1 190 ? 5.685 -5.915 -14.906 1.00 95.31 190 ASP A O 1
ATOM 1472 N N . GLU A 1 191 ? 7.255 -5.987 -13.314 1.00 94.25 191 GLU A N 1
ATOM 1473 C CA . GLU A 1 191 ? 6.462 -5.232 -12.339 1.00 94.25 191 GLU A CA 1
ATOM 1474 C C . GLU A 1 191 ? 6.294 -3.754 -12.731 1.00 94.25 191 GLU A C 1
ATOM 1476 O O . GLU A 1 191 ? 5.210 -3.188 -12.569 1.00 94.25 191 GLU A O 1
ATOM 1481 N N . LEU A 1 192 ? 7.337 -3.118 -13.279 1.00 96.75 192 LEU A N 1
ATOM 1482 C CA . LEU A 1 192 ? 7.253 -1.749 -13.800 1.00 96.75 192 LEU A CA 1
ATOM 1483 C C . LEU A 1 192 ? 6.295 -1.661 -14.994 1.00 96.75 192 LEU A C 1
ATOM 1485 O O . LEU A 1 192 ? 5.480 -0.740 -15.045 1.00 96.75 192 LEU A O 1
ATOM 1489 N N . ALA A 1 193 ? 6.357 -2.620 -15.919 1.00 96.06 193 ALA A N 1
ATOM 1490 C CA . ALA A 1 193 ? 5.471 -2.711 -17.075 1.00 96.06 193 ALA A CA 1
ATOM 1491 C C . ALA A 1 193 ? 4.015 -2.925 -16.639 1.00 96.06 193 ALA A C 1
ATOM 1493 O O . ALA A 1 193 ? 3.120 -2.221 -17.105 1.00 96.06 193 ALA A O 1
ATOM 1494 N N . SER A 1 194 ? 3.779 -3.827 -15.679 1.00 93.25 194 SER A N 1
ATOM 1495 C CA . SER A 1 194 ? 2.446 -4.048 -15.110 1.00 93.25 194 SER A CA 1
ATOM 1496 C C . SER A 1 194 ? 1.874 -2.789 -14.455 1.00 93.25 194 SER A C 1
ATOM 1498 O O . SER A 1 194 ? 0.667 -2.569 -14.526 1.00 93.25 194 SER A O 1
ATOM 1500 N N . HIS A 1 195 ? 2.710 -1.968 -13.815 1.00 91.38 195 HIS A N 1
ATOM 1501 C CA . HIS A 1 195 ? 2.273 -0.709 -13.214 1.00 91.38 195 HIS A CA 1
ATOM 1502 C C . HIS A 1 195 ? 2.060 0.400 -14.258 1.00 91.38 195 HIS A C 1
ATOM 1504 O O . HIS A 1 195 ? 1.156 1.220 -14.105 1.00 91.38 195 HIS A O 1
ATOM 1510 N N . TYR A 1 196 ? 2.880 0.447 -15.312 1.00 94.81 196 TYR A N 1
ATOM 1511 C CA . TYR A 1 196 ? 2.749 1.422 -16.399 1.00 94.81 196 TYR A CA 1
ATOM 1512 C C . TYR A 1 196 ? 1.463 1.206 -17.207 1.00 94.81 196 TYR A C 1
ATOM 1514 O O . TYR A 1 196 ? 0.749 2.166 -17.480 1.00 94.81 196 TYR A O 1
ATOM 1522 N N . HIS A 1 197 ? 1.141 -0.053 -17.515 1.00 93.50 197 HIS A N 1
ATOM 1523 C CA . HIS A 1 197 ? -0.045 -0.459 -18.276 1.00 93.50 197 HIS A CA 1
ATOM 1524 C C . HIS A 1 197 ? -1.219 -0.882 -17.380 1.00 93.50 197 HIS A C 1
ATOM 1526 O O . HIS A 1 197 ? -2.000 -1.766 -17.738 1.00 93.50 197 HIS A O 1
ATOM 1532 N N . ALA A 1 198 ? -1.358 -0.275 -16.198 1.00 88.62 198 ALA A N 1
ATOM 1533 C CA . ALA A 1 198 ? -2.461 -0.575 -15.280 1.00 88.62 198 ALA A CA 1
ATOM 1534 C C . ALA A 1 198 ? -3.852 -0.272 -15.885 1.00 88.62 198 ALA A C 1
ATOM 1536 O O . ALA A 1 198 ? -4.865 -0.764 -15.391 1.00 88.62 198 ALA A O 1
ATOM 1537 N N . ASP A 1 199 ? -3.900 0.518 -16.959 1.00 86.38 199 ASP A N 1
ATOM 1538 C CA . ASP A 1 199 ? -5.082 0.853 -17.749 1.00 86.38 199 ASP A CA 1
ATOM 1539 C C . ASP A 1 199 ? -5.453 -0.197 -18.810 1.00 86.38 199 ASP A C 1
ATOM 1541 O O . ASP A 1 199 ? -6.541 -0.115 -19.376 1.00 86.38 199 ASP A O 1
ATOM 1545 N N . ALA A 1 200 ? -4.606 -1.198 -19.081 1.00 82.69 200 ALA A N 1
ATOM 1546 C CA . ALA A 1 200 ? -4.775 -2.112 -20.218 1.00 82.69 200 ALA A CA 1
ATOM 1547 C C . ALA A 1 200 ? -6.103 -2.897 -20.223 1.00 82.69 200 ALA A C 1
ATOM 1549 O O . ALA A 1 200 ? -6.603 -3.260 -21.289 1.00 82.69 200 ALA A O 1
ATOM 1550 N N . GLU A 1 201 ? -6.685 -3.158 -19.050 1.00 75.31 201 GLU A N 1
ATOM 1551 C CA . GLU A 1 201 ? -7.959 -3.880 -18.911 1.00 75.31 201 GLU A CA 1
ATOM 1552 C C . GLU A 1 201 ? -9.186 -2.953 -18.800 1.00 75.31 201 GLU A C 1
ATOM 1554 O O . GLU A 1 201 ? -10.319 -3.433 -18.718 1.00 75.31 201 GLU A O 1
ATOM 1559 N N . VAL A 1 202 ? -8.994 -1.628 -18.814 1.00 77.19 202 VAL A N 1
ATOM 1560 C CA . VAL A 1 202 ? -10.047 -0.633 -18.562 1.00 77.19 202 VAL A CA 1
ATOM 1561 C C . VAL A 1 202 ? -10.387 0.137 -19.838 1.00 77.19 202 VAL A C 1
ATOM 1563 O O . VAL A 1 202 ? -9.519 0.687 -20.511 1.00 77.19 202 VAL A O 1
ATOM 1566 N N . ASP A 1 203 ? -11.680 0.242 -20.170 1.00 76.06 203 ASP A N 1
ATOM 1567 C CA . ASP A 1 203 ? -12.117 1.121 -21.261 1.00 76.06 203 ASP A CA 1
ATOM 1568 C C . ASP A 1 203 ? -12.065 2.589 -20.811 1.00 76.06 203 ASP A C 1
ATOM 1570 O O . ASP A 1 203 ? -13.019 3.127 -20.235 1.00 76.06 203 ASP A O 1
ATOM 1574 N N . LEU A 1 204 ? -10.942 3.240 -21.123 1.00 68.00 204 LEU A N 1
ATOM 1575 C CA . LEU A 1 204 ? -10.650 4.645 -20.821 1.00 68.00 204 LEU A CA 1
ATOM 1576 C C . LEU A 1 204 ? -11.715 5.631 -21.329 1.00 68.00 204 LEU A C 1
ATOM 1578 O O . LEU A 1 204 ? -11.796 6.756 -20.843 1.00 68.00 204 LEU A O 1
ATOM 1582 N N . ARG A 1 205 ? -12.550 5.247 -22.306 1.00 68.94 205 ARG A N 1
ATOM 1583 C CA . ARG A 1 205 ? -13.641 6.108 -22.802 1.00 68.94 205 ARG A CA 1
ATOM 1584 C C . ARG A 1 205 ? -14.837 6.154 -21.859 1.00 68.94 205 ARG A C 1
ATOM 1586 O O . ARG A 1 205 ? -15.692 7.025 -22.006 1.00 68.94 205 ARG A O 1
ATOM 1593 N N . THR A 1 206 ? -14.910 5.200 -20.939 1.00 73.62 206 THR A N 1
ATOM 1594 C CA . THR A 1 206 ? -15.993 5.054 -19.961 1.00 73.62 206 THR A CA 1
ATOM 1595 C C . THR A 1 206 ? -15.525 5.234 -18.519 1.00 73.62 206 THR A C 1
ATOM 1597 O O . THR A 1 206 ? -16.365 5.308 -17.624 1.00 73.62 206 THR A O 1
ATOM 1600 N N . SER A 1 207 ? -14.211 5.319 -18.293 1.00 78.75 207 SER A N 1
ATOM 1601 C CA . SER A 1 207 ? -13.615 5.532 -16.975 1.00 78.75 207 SER A CA 1
ATOM 1602 C C . SER A 1 207 ? -13.869 6.950 -16.458 1.00 78.75 207 SER A C 1
ATOM 1604 O O . SER A 1 207 ? -14.038 7.888 -17.243 1.00 78.75 207 SER A O 1
ATOM 1606 N N . SER A 1 208 ? -13.879 7.116 -15.134 1.00 83.88 208 SER A N 1
ATOM 1607 C CA . SER A 1 208 ? -14.028 8.436 -14.516 1.00 83.88 208 SER A CA 1
ATOM 1608 C C . SER A 1 208 ? -12.796 9.321 -14.762 1.00 83.88 208 SER A C 1
ATOM 1610 O O . SER A 1 208 ? -11.720 8.822 -15.097 1.00 83.88 208 SER A O 1
ATOM 1612 N N . GLU A 1 209 ? -12.941 10.640 -14.593 1.00 83.94 209 GLU A N 1
ATOM 1613 C CA . GLU A 1 209 ? -11.804 11.576 -14.661 1.00 83.94 209 GLU A CA 1
ATOM 1614 C C . GLU A 1 209 ? -10.739 11.244 -13.597 1.00 83.94 209 GLU A C 1
ATOM 1616 O O . GLU A 1 209 ? -9.545 11.329 -13.876 1.00 83.94 209 GLU A O 1
ATOM 1621 N N . GLU A 1 210 ? -11.167 10.783 -12.414 1.00 79.06 210 GLU A N 1
ATOM 1622 C CA . GLU A 1 210 ? -10.282 10.347 -11.323 1.00 79.06 210 GLU A CA 1
ATOM 1623 C C . GLU A 1 210 ? -9.461 9.106 -11.717 1.00 79.06 210 GLU A C 1
ATOM 1625 O O . GLU A 1 210 ? -8.251 9.063 -11.490 1.00 79.06 210 GLU A O 1
ATOM 1630 N N . ASP A 1 211 ? -10.085 8.122 -12.377 1.00 82.06 211 ASP A N 1
ATOM 1631 C CA . ASP A 1 211 ? -9.383 6.929 -12.868 1.00 82.06 211 ASP A CA 1
ATOM 1632 C C . ASP A 1 211 ? -8.348 7.293 -13.943 1.00 82.06 211 ASP A C 1
ATOM 1634 O O . ASP A 1 211 ? -7.223 6.792 -13.935 1.00 82.06 211 ASP A O 1
ATOM 1638 N N . GLN A 1 212 ? -8.702 8.197 -14.862 1.00 84.88 212 GLN A N 1
ATOM 1639 C CA . GLN A 1 212 ? -7.784 8.662 -15.906 1.00 84.88 212 GLN A CA 1
ATOM 1640 C C . GLN A 1 212 ? -6.568 9.374 -15.303 1.00 84.88 212 GLN A C 1
ATOM 1642 O O . GLN A 1 212 ? -5.434 9.109 -15.705 1.00 84.88 212 GLN A O 1
ATOM 1647 N N . GLU A 1 213 ? -6.775 10.246 -14.315 1.00 87.38 213 GLU A N 1
ATOM 1648 C CA . GLU A 1 213 ? -5.683 10.922 -13.612 1.00 87.38 213 GLU A CA 1
ATOM 1649 C C . GLU A 1 213 ? -4.784 9.933 -12.854 1.00 87.38 213 GLU A C 1
ATOM 1651 O O . GLU A 1 213 ? -3.553 10.073 -12.869 1.00 87.38 213 GLU A O 1
ATOM 1656 N N . TYR A 1 214 ? -5.372 8.898 -12.250 1.00 86.62 214 TYR A N 1
ATOM 1657 C CA . TYR A 1 214 ? -4.632 7.823 -11.596 1.00 86.62 214 TYR A CA 1
ATOM 1658 C C . TYR A 1 214 ? -3.712 7.081 -12.576 1.00 86.62 214 TYR A C 1
ATOM 1660 O O . TYR A 1 214 ? -2.505 6.995 -12.333 1.00 86.62 214 TYR A O 1
ATOM 1668 N N . PHE A 1 215 ? -4.236 6.610 -13.713 1.00 89.75 215 PHE A N 1
ATOM 1669 C CA . PHE A 1 215 ? -3.430 5.882 -14.702 1.00 89.75 215 PHE A CA 1
ATOM 1670 C C . PHE A 1 215 ? -2.307 6.744 -15.277 1.00 89.75 215 PHE A C 1
ATOM 1672 O O . PHE A 1 215 ? -1.163 6.295 -15.385 1.00 89.75 215 PHE A O 1
ATOM 1679 N N . MET A 1 216 ? -2.594 8.017 -15.555 1.00 90.00 216 MET A N 1
ATOM 1680 C CA . MET A 1 216 ? -1.565 8.967 -15.973 1.00 90.00 216 MET A CA 1
ATOM 1681 C C . MET A 1 216 ? -0.484 9.115 -14.903 1.00 90.00 216 MET A C 1
ATOM 1683 O O . MET A 1 216 ? 0.705 9.077 -15.211 1.00 90.00 216 MET A O 1
ATOM 1687 N N . THR A 1 217 ? -0.870 9.218 -13.634 1.00 90.31 217 THR A N 1
ATOM 1688 C CA . THR A 1 217 ? 0.074 9.284 -12.513 1.00 90.31 217 THR A CA 1
ATOM 1689 C C . THR A 1 217 ? 0.954 8.035 -12.433 1.00 90.31 217 THR A C 1
ATOM 1691 O O . THR A 1 217 ? 2.158 8.157 -12.186 1.00 90.31 217 THR A O 1
ATOM 1694 N N . CYS A 1 218 ? 0.411 6.847 -12.709 1.00 91.56 218 CYS A N 1
ATOM 1695 C CA . CYS A 1 218 ? 1.194 5.614 -12.772 1.00 91.56 218 CYS A CA 1
ATOM 1696 C C . CYS A 1 218 ? 2.265 5.659 -13.867 1.00 91.56 218 CYS A C 1
ATOM 1698 O O . CYS A 1 218 ? 3.435 5.386 -13.576 1.00 91.56 218 CYS A O 1
ATOM 1700 N N . LYS A 1 219 ? 1.902 6.087 -15.084 1.00 94.56 219 LYS A N 1
ATOM 1701 C CA . LYS A 1 219 ? 2.851 6.255 -16.198 1.00 94.56 219 LYS A CA 1
ATOM 1702 C C . LYS A 1 219 ? 3.975 7.232 -15.844 1.00 94.56 219 LYS A C 1
ATOM 1704 O O . LYS A 1 219 ? 5.155 6.911 -16.005 1.00 94.56 219 LYS A O 1
ATOM 1709 N N . ARG A 1 220 ? 3.627 8.391 -15.269 1.00 93.69 220 ARG A N 1
ATOM 1710 C CA . ARG A 1 220 ? 4.601 9.408 -14.824 1.00 93.69 220 ARG A CA 1
ATOM 1711 C C . ARG A 1 220 ? 5.596 8.857 -13.806 1.00 93.69 220 ARG A C 1
ATOM 1713 O O . ARG A 1 220 ? 6.801 9.077 -13.926 1.00 93.69 220 ARG A O 1
ATOM 1720 N N . ARG A 1 221 ? 5.107 8.109 -12.816 1.00 93.31 221 ARG A N 1
ATOM 1721 C CA . ARG A 1 221 ? 5.937 7.517 -11.756 1.00 93.31 221 ARG A CA 1
ATOM 1722 C C . ARG A 1 221 ? 6.933 6.500 -12.295 1.00 93.31 221 ARG A C 1
ATOM 1724 O O . ARG A 1 221 ? 8.083 6.514 -11.867 1.00 93.31 221 ARG A O 1
ATOM 1731 N N . VAL A 1 222 ? 6.536 5.670 -13.258 1.00 96.12 222 VAL A N 1
ATOM 1732 C CA . VAL A 1 222 ? 7.448 4.707 -13.896 1.00 96.12 222 VAL A CA 1
ATOM 1733 C C . VAL A 1 222 ? 8.547 5.429 -14.679 1.00 96.12 222 VAL A C 1
ATOM 1735 O O . VAL A 1 222 ? 9.720 5.096 -14.523 1.00 96.12 222 VAL A O 1
ATOM 1738 N N . VAL A 1 223 ? 8.217 6.479 -15.438 1.00 95.81 223 VAL A N 1
ATOM 1739 C CA . VAL A 1 223 ? 9.227 7.288 -16.147 1.00 95.81 223 VAL A CA 1
ATOM 1740 C C . VAL A 1 223 ? 10.222 7.933 -15.174 1.00 95.81 223 VAL A C 1
ATOM 1742 O O . VAL A 1 223 ? 11.436 7.901 -15.392 1.00 95.81 223 VAL A O 1
ATOM 1745 N N . GLN A 1 224 ? 9.730 8.479 -14.061 1.00 93.81 224 GLN A N 1
ATOM 1746 C CA . GLN A 1 224 ? 10.582 9.051 -13.014 1.00 93.81 224 GLN A CA 1
ATOM 1747 C C . GLN A 1 224 ? 11.449 7.986 -12.325 1.00 93.81 224 GLN A C 1
ATOM 1749 O O . GLN A 1 224 ? 12.618 8.244 -12.023 1.00 93.81 224 GLN A O 1
ATOM 1754 N N . PHE A 1 225 ? 10.913 6.780 -12.113 1.00 95.38 225 PHE A N 1
ATOM 1755 C CA . PHE A 1 225 ? 11.678 5.645 -11.604 1.00 95.38 225 PHE A CA 1
ATOM 1756 C C . PHE A 1 225 ? 12.829 5.298 -12.553 1.00 95.38 225 PHE A C 1
ATOM 1758 O O . PHE A 1 225 ? 13.973 5.223 -12.110 1.00 95.38 225 PHE A O 1
ATOM 1765 N N . ILE A 1 226 ? 12.555 5.157 -13.857 1.00 96.19 226 ILE A N 1
ATOM 1766 C CA . ILE A 1 226 ? 13.568 4.872 -14.888 1.00 96.19 226 ILE A CA 1
ATOM 1767 C C . ILE A 1 226 ? 14.669 5.934 -14.866 1.00 96.19 226 ILE A C 1
ATOM 1769 O O . ILE A 1 226 ? 15.855 5.600 -14.857 1.00 96.19 226 ILE A O 1
ATOM 1773 N N . GLN A 1 227 ? 14.298 7.216 -14.794 1.00 94.19 227 GLN A N 1
ATOM 1774 C CA . GLN A 1 227 ? 15.264 8.308 -14.699 1.00 94.19 227 GLN A CA 1
ATOM 1775 C C . GLN A 1 227 ? 16.191 8.137 -13.491 1.00 94.19 227 GLN A C 1
ATOM 1777 O O . GLN A 1 227 ? 17.412 8.228 -13.627 1.00 94.19 227 GLN A O 1
ATOM 1782 N N . ARG A 1 228 ? 15.627 7.881 -12.306 1.00 93.00 228 ARG A N 1
ATOM 1783 C CA . ARG A 1 228 ? 16.403 7.680 -11.076 1.00 93.00 228 ARG A CA 1
ATOM 1784 C C . ARG A 1 228 ? 17.284 6.442 -11.149 1.00 93.00 228 ARG A C 1
ATOM 1786 O O . ARG A 1 228 ? 18.457 6.517 -10.788 1.00 93.00 228 ARG A O 1
ATOM 1793 N N . TRP A 1 229 ? 16.749 5.346 -11.672 1.00 94.81 229 TRP A N 1
ATOM 1794 C CA . TRP A 1 229 ? 17.467 4.093 -11.852 1.00 94.81 229 TRP A CA 1
ATOM 1795 C C . TRP A 1 229 ? 18.700 4.278 -12.738 1.00 94.81 229 TRP A C 1
ATOM 1797 O O . TRP A 1 229 ? 19.814 3.950 -12.326 1.00 94.81 229 TRP A O 1
ATOM 1807 N N . VAL A 1 230 ? 18.532 4.915 -13.898 1.00 93.88 230 VAL A N 1
ATOM 1808 C CA . VAL A 1 230 ? 19.623 5.202 -14.835 1.00 93.88 230 VAL A CA 1
ATOM 1809 C C . VAL A 1 230 ? 20.641 6.181 -14.248 1.00 93.88 230 VAL A C 1
ATOM 1811 O O . VAL A 1 230 ? 21.845 5.962 -14.376 1.00 93.88 230 VAL A O 1
ATOM 1814 N N . LEU A 1 231 ? 20.197 7.258 -13.594 1.00 90.50 231 LEU A N 1
ATOM 1815 C CA . LEU A 1 231 ? 21.111 8.261 -13.036 1.00 90.50 231 LEU A CA 1
ATOM 1816 C C . LEU A 1 231 ? 21.965 7.707 -11.890 1.00 90.50 231 LEU A C 1
ATOM 1818 O O . LEU A 1 231 ? 23.138 8.075 -11.777 1.00 90.50 231 LEU A O 1
ATOM 1822 N N . LEU A 1 232 ? 21.397 6.830 -11.060 1.00 90.88 232 LEU A N 1
ATOM 1823 C CA . LEU A 1 232 ? 22.081 6.287 -9.891 1.00 90.88 232 LEU A CA 1
ATOM 1824 C C . LEU A 1 232 ? 22.936 5.058 -10.226 1.00 90.88 232 LEU A C 1
ATOM 1826 O O . LEU A 1 232 ? 24.114 5.011 -9.869 1.00 90.88 232 LEU A O 1
ATOM 1830 N N . VAL A 1 233 ? 22.371 4.079 -10.940 1.00 90.69 233 VAL A N 1
ATOM 1831 C CA . VAL A 1 233 ? 23.034 2.796 -11.242 1.00 90.69 233 VAL A CA 1
ATOM 1832 C C . VAL A 1 233 ? 23.944 2.902 -12.479 1.00 90.69 233 VAL A C 1
ATOM 1834 O O . VAL A 1 233 ? 24.974 2.228 -12.564 1.00 90.69 233 VAL A O 1
ATOM 1837 N N . ARG A 1 234 ? 23.647 3.835 -13.395 1.00 88.88 234 ARG A N 1
ATOM 1838 C CA . ARG A 1 234 ? 24.471 4.202 -14.562 1.00 88.88 234 ARG A CA 1
ATOM 1839 C C . ARG A 1 234 ? 24.745 3.022 -15.500 1.00 88.88 234 ARG A C 1
ATOM 1841 O O . ARG A 1 234 ? 23.816 2.389 -15.985 1.00 88.88 234 ARG A O 1
ATOM 1848 N N . HIS A 1 235 ? 26.018 2.752 -15.793 1.00 89.38 235 HIS A N 1
ATOM 1849 C CA . HIS A 1 235 ? 26.453 1.832 -16.847 1.00 89.38 235 HIS A CA 1
ATOM 1850 C C . HIS A 1 235 ? 25.877 0.422 -16.715 1.00 89.38 235 HIS A C 1
ATOM 1852 O O . HIS A 1 235 ? 25.565 -0.180 -17.733 1.00 89.38 235 HIS A O 1
ATOM 1858 N N . ALA A 1 236 ? 25.669 -0.072 -15.489 1.00 88.62 236 ALA A N 1
ATOM 1859 C CA . ALA A 1 236 ? 25.131 -1.414 -15.279 1.00 88.62 236 ALA A CA 1
ATOM 1860 C C . ALA A 1 236 ? 23.702 -1.581 -15.827 1.00 88.62 236 ALA A C 1
ATOM 1862 O O . ALA A 1 236 ? 23.373 -2.666 -16.287 1.00 88.62 236 ALA A O 1
ATOM 1863 N N . VAL A 1 237 ? 22.888 -0.515 -15.850 1.00 92.25 237 VAL A N 1
ATOM 1864 C CA . VAL A 1 237 ? 21.560 -0.546 -16.494 1.00 92.25 237 VAL A CA 1
ATOM 1865 C C . VAL A 1 237 ? 21.710 -0.647 -18.010 1.00 92.25 237 VAL A C 1
ATOM 1867 O O . VAL A 1 237 ? 21.033 -1.432 -18.652 1.00 92.25 237 VAL A O 1
ATOM 1870 N N . PHE A 1 238 ? 22.637 0.117 -18.590 1.00 93.06 238 PHE A N 1
ATOM 1871 C CA . PHE A 1 238 ? 22.854 0.151 -20.040 1.00 93.06 238 PHE A CA 1
ATOM 1872 C C . PHE A 1 238 ? 23.584 -1.074 -20.599 1.00 93.06 238 PHE A C 1
ATOM 1874 O O . PHE A 1 238 ? 23.588 -1.286 -21.810 1.00 93.06 238 PHE A O 1
ATOM 1881 N N . ASP A 1 239 ? 24.253 -1.846 -19.746 1.00 92.44 239 ASP A N 1
ATOM 1882 C CA . ASP A 1 239 ? 24.864 -3.115 -20.127 1.00 92.44 239 ASP A CA 1
ATOM 1883 C C . ASP A 1 239 ? 23.858 -4.279 -20.129 1.00 92.44 239 ASP A C 1
ATOM 1885 O O . ASP A 1 239 ? 24.160 -5.320 -20.717 1.00 92.44 239 ASP A O 1
ATOM 1889 N N . ASP A 1 240 ? 22.685 -4.113 -19.507 1.00 94.75 240 ASP A N 1
ATOM 1890 C CA . ASP A 1 240 ? 21.610 -5.106 -19.494 1.00 94.75 240 ASP A CA 1
ATOM 1891 C C . ASP A 1 240 ? 20.674 -4.893 -20.704 1.00 94.75 240 ASP A C 1
ATOM 1893 O O . ASP A 1 240 ? 19.981 -3.875 -20.777 1.00 94.75 240 ASP A O 1
ATOM 1897 N N . PRO A 1 241 ? 20.635 -5.825 -21.677 1.00 95.12 241 PRO A N 1
ATOM 1898 C CA . PRO A 1 241 ? 19.834 -5.656 -22.887 1.00 95.12 241 PRO A CA 1
ATOM 1899 C C . PRO A 1 241 ? 18.329 -5.604 -22.606 1.00 95.12 241 PRO A C 1
ATOM 1901 O O . PRO A 1 241 ? 17.627 -4.898 -23.321 1.00 95.12 241 PRO A O 1
ATOM 1904 N N . LEU A 1 242 ? 17.842 -6.290 -21.563 1.00 96.31 242 LEU A N 1
ATOM 1905 C CA . LEU A 1 242 ? 16.417 -6.283 -21.218 1.00 96.31 242 LEU A CA 1
ATOM 1906 C C . LEU A 1 242 ? 16.001 -4.918 -20.671 1.00 96.31 242 LEU A C 1
ATOM 1908 O O . LEU A 1 242 ? 14.933 -4.413 -21.001 1.00 96.31 242 LEU A O 1
ATOM 1912 N N . ALA A 1 243 ? 16.864 -4.295 -19.864 1.00 96.31 243 ALA A N 1
ATOM 1913 C CA . ALA A 1 243 ? 16.620 -2.945 -19.368 1.00 96.31 243 ALA A CA 1
ATOM 1914 C C . ALA A 1 243 ? 16.610 -1.919 -20.505 1.00 96.31 243 ALA A C 1
ATOM 1916 O O . ALA A 1 243 ? 15.774 -1.020 -20.502 1.00 96.31 243 ALA A O 1
ATOM 1917 N N . VAL A 1 244 ? 17.522 -2.050 -21.472 1.00 96.69 244 VAL A N 1
ATOM 1918 C CA . VAL A 1 244 ? 17.573 -1.155 -22.636 1.00 96.69 244 VAL A CA 1
ATOM 1919 C C . VAL A 1 244 ? 16.323 -1.298 -23.504 1.00 96.69 244 VAL A C 1
ATOM 1921 O O . VAL A 1 244 ? 15.703 -0.281 -23.796 1.00 96.69 244 VAL A O 1
ATOM 1924 N N . GLU A 1 245 ? 15.929 -2.527 -23.848 1.00 97.25 245 GLU A N 1
ATOM 1925 C CA . GLU A 1 245 ? 14.716 -2.810 -24.631 1.00 97.25 245 GLU A CA 1
ATOM 1926 C C . GLU A 1 245 ? 13.473 -2.211 -23.956 1.00 97.25 245 GLU A C 1
ATOM 1928 O O . GLU A 1 245 ? 12.753 -1.427 -24.566 1.00 97.25 245 GLU A O 1
ATOM 1933 N N . PHE A 1 246 ? 13.303 -2.446 -22.652 1.00 98.00 246 PHE A N 1
ATOM 1934 C CA . PHE A 1 246 ? 12.195 -1.871 -21.889 1.00 98.00 246 PHE A CA 1
ATOM 1935 C C . PHE A 1 246 ? 12.181 -0.331 -21.891 1.00 98.00 246 PHE A C 1
ATOM 1937 O O . PHE A 1 246 ? 11.124 0.286 -22.012 1.00 98.00 246 PHE A O 1
ATOM 1944 N N . ILE A 1 247 ? 13.342 0.322 -21.754 1.00 97.50 247 ILE A N 1
ATOM 1945 C CA . ILE A 1 247 ? 13.429 1.792 -21.785 1.00 97.50 247 ILE A CA 1
ATOM 1946 C C . ILE A 1 247 ? 13.052 2.337 -23.171 1.00 97.50 247 ILE A C 1
ATOM 1948 O O . ILE A 1 247 ? 12.412 3.386 -23.253 1.00 97.50 247 ILE A O 1
ATOM 1952 N N . GLU A 1 248 ? 13.455 1.657 -24.246 1.00 96.50 248 GLU A N 1
ATOM 1953 C CA . GLU A 1 248 ? 13.120 2.029 -25.626 1.00 96.50 248 GLU A CA 1
ATOM 1954 C C . GLU A 1 248 ? 11.619 1.849 -25.925 1.00 96.50 248 GLU A C 1
ATOM 1956 O O . GLU A 1 248 ? 11.016 2.718 -26.565 1.00 96.50 248 GLU A O 1
ATOM 1961 N N . ASP A 1 249 ? 10.996 0.795 -25.393 1.00 97.00 249 ASP A N 1
ATOM 1962 C CA . ASP A 1 249 ? 9.548 0.572 -25.491 1.00 97.00 249 ASP A CA 1
ATOM 1963 C C . ASP A 1 249 ? 8.765 1.690 -24.786 1.00 97.00 249 ASP A C 1
ATOM 1965 O O . ASP A 1 249 ? 7.940 2.365 -25.406 1.00 97.00 249 ASP A O 1
ATOM 1969 N N . ILE A 1 250 ? 9.101 1.983 -23.521 1.00 97.19 250 ILE A N 1
ATOM 1970 C CA . ILE A 1 250 ? 8.479 3.084 -22.766 1.00 97.19 250 ILE A CA 1
ATOM 1971 C C . ILE A 1 250 ? 8.689 4.428 -23.472 1.00 97.19 250 ILE A C 1
ATOM 1973 O O . ILE A 1 250 ? 7.801 5.280 -23.458 1.00 97.19 250 ILE A O 1
ATOM 1977 N N . ALA A 1 251 ? 9.844 4.647 -24.105 1.00 95.38 251 ALA A N 1
ATOM 1978 C CA . ALA A 1 251 ? 10.087 5.868 -24.866 1.00 95.38 251 ALA A CA 1
ATOM 1979 C C . ALA A 1 251 ? 9.140 6.022 -26.052 1.00 95.38 251 ALA A C 1
ATOM 1981 O O . ALA A 1 251 ? 8.581 7.101 -26.248 1.00 95.38 251 ALA A O 1
ATOM 1982 N N . THR A 1 252 ? 8.936 4.943 -26.802 1.00 95.06 252 THR A N 1
ATOM 1983 C CA . THR A 1 252 ? 8.023 4.925 -27.947 1.00 95.06 252 THR A CA 1
ATOM 1984 C C . THR A 1 252 ? 6.592 5.240 -27.506 1.00 95.06 252 THR A C 1
ATOM 1986 O O . THR A 1 252 ? 5.918 6.069 -28.124 1.00 95.06 252 THR A O 1
ATOM 1989 N N . ASP A 1 253 ? 6.151 4.645 -26.397 1.00 94.19 253 ASP A N 1
ATOM 1990 C CA . ASP A 1 253 ? 4.815 4.864 -25.845 1.00 94.19 253 ASP A CA 1
ATOM 1991 C C . ASP A 1 253 ? 4.622 6.307 -25.363 1.00 94.19 253 ASP A C 1
ATOM 1993 O O . ASP A 1 253 ? 3.667 6.975 -25.769 1.00 94.19 253 ASP A O 1
ATOM 1997 N N . VAL A 1 254 ? 5.566 6.835 -24.576 1.00 94.31 254 VAL A N 1
ATOM 1998 C CA . VAL A 1 254 ? 5.526 8.214 -24.062 1.00 94.31 254 VAL A CA 1
ATOM 1999 C C . VAL A 1 254 ? 5.539 9.245 -25.197 1.00 94.31 254 VAL A C 1
ATOM 2001 O O . VAL A 1 254 ? 4.829 10.245 -25.120 1.00 94.31 254 VAL A O 1
ATOM 2004 N N . GLU A 1 255 ? 6.304 9.015 -26.269 1.00 90.81 255 GLU A N 1
ATOM 2005 C CA . GLU A 1 255 ? 6.325 9.900 -27.444 1.00 90.81 255 GLU A CA 1
ATOM 2006 C C . GLU A 1 255 ? 4.992 9.907 -28.205 1.00 90.81 255 GLU A C 1
ATOM 2008 O O . GLU A 1 255 ? 4.604 10.931 -28.777 1.00 90.81 255 GLU A O 1
ATOM 2013 N N . SER A 1 256 ? 4.273 8.783 -28.199 1.00 89.75 256 SER A N 1
ATOM 2014 C CA . SER A 1 256 ? 2.948 8.682 -28.814 1.00 89.75 256 SER A CA 1
ATOM 2015 C C . SER A 1 256 ? 1.850 9.377 -27.991 1.00 89.75 256 SER A C 1
ATOM 2017 O O . SER A 1 256 ? 0.817 9.779 -28.537 1.00 89.75 256 SER A O 1
ATOM 2019 N N . GLU A 1 257 ? 2.080 9.577 -26.689 1.00 87.00 257 GLU A N 1
ATOM 2020 C CA . GLU A 1 257 ? 1.098 10.075 -25.731 1.00 87.00 257 GLU A CA 1
ATOM 2021 C C . GLU A 1 257 ? 1.299 11.568 -25.412 1.00 87.00 257 GLU A C 1
ATOM 2023 O O . GLU A 1 257 ? 2.041 11.972 -24.519 1.00 87.00 257 GLU A O 1
ATOM 2028 N N . GLY A 1 258 ? 0.568 12.436 -26.120 1.00 80.19 258 GLY A N 1
ATOM 2029 C CA . GLY A 1 258 ? 0.749 13.897 -26.053 1.00 80.19 258 GLY A CA 1
ATOM 2030 C C . GLY A 1 258 ? 0.501 14.574 -24.690 1.00 80.19 258 GLY A C 1
ATOM 2031 O O . GLY A 1 258 ? 0.778 15.768 -24.558 1.00 80.19 258 GLY A O 1
ATOM 2032 N N . LEU A 1 259 ? -0.013 13.846 -23.692 1.00 86.69 259 LEU A N 1
ATOM 2033 C CA . LEU A 1 259 ? -0.238 14.324 -22.319 1.00 86.69 259 LEU A CA 1
ATOM 2034 C C . LEU A 1 259 ? 0.991 14.157 -21.399 1.00 86.69 259 LEU A C 1
ATOM 2036 O O . LEU A 1 259 ? 0.993 14.698 -20.292 1.00 86.69 259 LEU A O 1
ATOM 2040 N N . LEU A 1 260 ? 2.029 13.445 -21.848 1.00 88.94 260 LEU A N 1
ATOM 2041 C CA . LEU A 1 260 ? 3.253 13.131 -21.099 1.00 88.94 260 LEU A CA 1
ATOM 2042 C C . LEU A 1 260 ? 4.449 13.990 -21.553 1.00 88.94 260 LEU A C 1
ATOM 2044 O O . LEU A 1 260 ? 5.535 13.488 -21.828 1.00 88.94 260 LEU A O 1
ATOM 2048 N N . GLN A 1 261 ? 4.264 15.307 -21.685 1.00 90.00 261 GLN A N 1
ATOM 2049 C CA . GLN A 1 261 ? 5.293 16.190 -22.263 1.00 90.00 261 GLN A CA 1
ATOM 2050 C C . GLN A 1 261 ? 6.558 16.309 -21.397 1.00 90.00 261 GLN A C 1
ATOM 2052 O O . GLN A 1 261 ? 7.673 16.328 -21.924 1.00 90.00 261 GLN A O 1
ATOM 2057 N N . GLU A 1 262 ? 6.399 16.399 -20.074 1.00 91.25 262 GLU A N 1
ATOM 2058 C CA . GLU A 1 262 ? 7.533 16.472 -19.145 1.00 91.25 262 GLU A CA 1
ATOM 2059 C C . GLU A 1 262 ? 8.291 15.141 -19.124 1.00 91.25 262 GLU A C 1
ATOM 2061 O O . GLU A 1 262 ? 9.519 15.102 -19.220 1.00 91.25 262 GLU A O 1
ATOM 2066 N N . GLU A 1 263 ? 7.548 14.039 -19.092 1.00 94.69 263 GLU A N 1
ATOM 2067 C CA . GLU A 1 263 ? 8.060 12.675 -19.118 1.00 94.69 263 GLU A CA 1
ATOM 2068 C C . GLU A 1 263 ? 8.787 12.356 -20.428 1.00 94.69 263 GLU A C 1
ATOM 2070 O O . GLU A 1 263 ? 9.860 11.754 -20.393 1.00 94.69 263 GLU A O 1
ATOM 2075 N N . ALA A 1 264 ? 8.284 12.832 -21.569 1.00 93.62 264 ALA A N 1
ATOM 2076 C CA . ALA A 1 264 ? 8.966 12.717 -22.856 1.00 93.62 26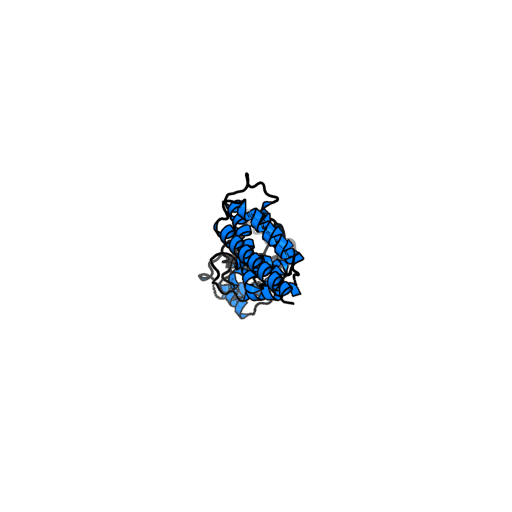4 ALA A CA 1
ATOM 2077 C C . ALA A 1 264 ? 10.339 13.403 -22.820 1.00 93.62 264 ALA A C 1
ATOM 2079 O O . ALA A 1 264 ? 11.336 12.844 -23.281 1.00 93.62 264 ALA A O 1
ATOM 2080 N N . SER A 1 265 ? 10.437 14.586 -22.198 1.00 94.69 265 SER A N 1
ATOM 2081 C CA . SER A 1 265 ? 11.728 15.259 -22.012 1.00 94.69 265 SER A CA 1
ATOM 2082 C C . SER A 1 265 ? 12.670 14.470 -21.096 1.00 94.69 265 SER A C 1
ATOM 2084 O O . SER A 1 265 ? 13.883 14.462 -21.329 1.00 94.69 265 SER A O 1
ATOM 2086 N N . ILE A 1 266 ? 12.140 13.831 -20.048 1.00 94.31 266 ILE A N 1
ATOM 2087 C CA . ILE A 1 266 ? 12.918 12.989 -19.131 1.00 94.31 266 ILE A CA 1
ATOM 2088 C C . ILE A 1 266 ? 13.470 11.766 -19.871 1.00 94.31 266 ILE A C 1
ATOM 2090 O O . ILE A 1 266 ? 14.674 11.504 -19.809 1.00 94.31 266 ILE A O 1
ATOM 2094 N N . ILE A 1 267 ? 12.620 11.048 -20.603 1.00 94.62 267 ILE A N 1
ATOM 2095 C CA . ILE A 1 267 ? 13.022 9.860 -21.357 1.00 94.62 267 ILE A CA 1
ATOM 2096 C C . ILE A 1 267 ? 14.009 10.212 -22.469 1.00 94.62 267 ILE A C 1
ATOM 2098 O O . ILE A 1 267 ? 15.033 9.543 -22.612 1.00 94.62 267 ILE A O 1
ATOM 2102 N N . HIS A 1 268 ? 13.800 11.315 -23.187 1.00 94.69 268 HIS A N 1
ATOM 2103 C CA . HIS A 1 268 ? 14.758 11.770 -24.192 1.00 94.69 268 HIS A CA 1
ATOM 2104 C C . HIS A 1 268 ? 16.152 12.025 -23.592 1.00 94.69 268 HIS A C 1
ATOM 2106 O O . HIS A 1 268 ? 17.183 11.701 -24.197 1.00 94.69 268 HIS A O 1
ATOM 2112 N N . HIS A 1 269 ? 16.210 12.566 -22.369 1.00 94.94 269 HIS A N 1
ATOM 2113 C CA . HIS A 1 269 ? 17.469 12.713 -21.647 1.00 94.94 269 HIS A CA 1
ATOM 2114 C C . HIS A 1 269 ? 18.112 11.354 -21.339 1.00 94.94 269 HIS A C 1
ATOM 2116 O O . HIS A 1 269 ? 19.313 11.194 -21.565 1.00 94.94 269 HIS A O 1
ATOM 2122 N N . VAL A 1 270 ? 17.332 10.378 -20.867 1.00 94.62 270 VAL A N 1
ATOM 2123 C CA . VAL A 1 270 ? 17.797 9.006 -20.600 1.00 94.62 270 VAL A CA 1
ATOM 2124 C C . VAL A 1 270 ? 18.376 8.360 -21.866 1.00 94.62 270 VAL A C 1
ATOM 2126 O O . VAL A 1 270 ? 19.523 7.907 -21.843 1.00 94.62 270 VAL A O 1
ATOM 2129 N N . LEU A 1 271 ? 17.655 8.404 -22.990 1.00 93.75 271 LEU A N 1
ATOM 2130 C CA . LEU A 1 271 ? 18.119 7.859 -24.273 1.00 93.75 271 LEU A CA 1
ATOM 2131 C C . LEU A 1 271 ? 19.390 8.554 -24.779 1.00 93.75 271 LEU A C 1
ATOM 2133 O O . LEU A 1 271 ? 20.304 7.911 -25.298 1.00 93.75 271 LEU A O 1
ATOM 2137 N N . THR A 1 272 ? 19.511 9.866 -24.567 1.00 93.56 272 THR A N 1
ATOM 2138 C CA . THR A 1 272 ? 20.737 10.605 -24.902 1.00 93.56 272 THR A CA 1
ATOM 2139 C C . THR A 1 272 ? 21.944 10.099 -24.099 1.00 93.56 272 THR A C 1
ATOM 2141 O O . THR A 1 272 ? 23.053 10.016 -24.636 1.00 93.56 272 THR A O 1
ATOM 2144 N N . GLN A 1 273 ? 21.762 9.754 -22.818 1.00 91.62 273 GLN A N 1
ATOM 2145 C CA . GLN A 1 273 ? 22.828 9.168 -21.993 1.00 91.62 273 GLN A CA 1
ATOM 2146 C C . GLN A 1 273 ? 23.213 7.768 -22.486 1.00 91.62 273 GLN A C 1
ATOM 2148 O O . GLN A 1 273 ? 24.407 7.475 -22.593 1.00 91.62 273 GLN A O 1
ATOM 2153 N N . LEU A 1 274 ? 22.227 6.941 -22.844 1.00 90.69 274 LEU A N 1
ATOM 2154 C CA . LEU A 1 274 ? 22.445 5.614 -23.420 1.00 90.69 274 LEU A CA 1
ATOM 2155 C C . LEU A 1 274 ? 23.263 5.695 -24.720 1.00 90.69 274 LEU A C 1
ATOM 2157 O O . LEU A 1 274 ? 24.295 5.034 -24.844 1.00 90.69 274 LEU A O 1
ATOM 2161 N N . ALA A 1 275 ? 22.876 6.567 -25.654 1.00 89.44 275 ALA A N 1
ATOM 2162 C CA . ALA A 1 275 ? 23.590 6.748 -26.919 1.00 89.44 275 ALA A CA 1
ATOM 2163 C C . ALA A 1 275 ? 25.051 7.185 -26.700 1.00 89.44 275 ALA A C 1
ATOM 2165 O O . ALA A 1 275 ? 25.978 6.653 -27.315 1.00 89.44 275 ALA A O 1
ATOM 2166 N N . ARG A 1 276 ? 25.290 8.124 -25.771 1.00 89.50 276 ARG A N 1
ATOM 2167 C CA . ARG A 1 276 ? 26.651 8.552 -25.397 1.00 89.50 276 ARG A CA 1
ATOM 2168 C C . ARG A 1 276 ? 27.473 7.407 -24.813 1.00 89.50 276 ARG A C 1
ATOM 2170 O O . ARG A 1 276 ? 28.658 7.290 -25.128 1.00 89.50 276 ARG A O 1
ATOM 2177 N N . TYR A 1 277 ? 26.857 6.572 -23.980 1.00 89.06 277 TYR A N 1
ATOM 2178 C CA . TYR A 1 277 ? 27.509 5.403 -23.407 1.00 89.06 277 TYR A CA 1
ATOM 2179 C C . TYR A 1 277 ? 27.920 4.392 -24.485 1.00 89.06 277 TYR A C 1
ATOM 2181 O O . TYR A 1 277 ? 29.077 3.970 -24.515 1.00 89.06 277 TYR A O 1
ATOM 2189 N N . GLN A 1 278 ? 27.017 4.071 -25.415 1.00 85.12 278 GLN A N 1
ATOM 2190 C CA . GLN A 1 278 ? 27.293 3.157 -26.525 1.00 85.12 278 GLN A CA 1
ATOM 2191 C C . GLN A 1 278 ? 28.442 3.659 -27.415 1.00 85.12 278 GLN A C 1
ATOM 2193 O O . GLN A 1 278 ? 29.352 2.891 -27.734 1.00 85.12 278 GLN A O 1
ATOM 2198 N N . VAL A 1 279 ? 28.464 4.956 -27.749 1.00 82.50 279 VAL A N 1
ATOM 2199 C CA . VAL A 1 279 ? 29.568 5.573 -28.510 1.00 82.50 279 VAL A CA 1
ATOM 2200 C C . VAL A 1 279 ? 30.893 5.468 -27.749 1.00 82.50 279 VAL A C 1
ATOM 2202 O O . VAL A 1 279 ? 31.908 5.082 -28.328 1.00 82.50 279 VAL A O 1
ATOM 2205 N N . GLY A 1 280 ? 30.901 5.765 -26.446 1.00 77.62 280 GLY A N 1
ATOM 2206 C CA . GLY A 1 280 ? 32.099 5.648 -25.610 1.00 77.62 280 GLY A CA 1
ATOM 2207 C C . GLY A 1 280 ? 32.640 4.216 -25.536 1.00 77.62 280 GLY A C 1
ATOM 2208 O O . GLY A 1 280 ? 33.846 4.001 -25.672 1.00 77.62 280 GLY A O 1
ATOM 2209 N N . LYS A 1 281 ? 31.749 3.230 -25.386 1.00 76.31 281 LYS A N 1
ATOM 2210 C CA . LYS A 1 281 ? 32.091 1.801 -25.358 1.00 76.31 281 LYS A CA 1
ATOM 2211 C C . LYS A 1 281 ? 32.652 1.324 -26.700 1.00 76.31 281 LYS A C 1
ATOM 2213 O O . LYS A 1 281 ? 33.665 0.629 -26.719 1.00 76.31 281 LYS A O 1
ATOM 2218 N N . ALA A 1 282 ? 32.055 1.750 -27.815 1.00 68.25 282 ALA A N 1
ATOM 2219 C CA . ALA A 1 282 ? 32.564 1.463 -29.155 1.00 68.25 282 ALA A CA 1
ATOM 2220 C C . ALA A 1 282 ? 33.967 2.055 -29.367 1.00 68.25 282 ALA A C 1
ATOM 2222 O O . ALA A 1 282 ? 34.860 1.347 -29.822 1.00 68.25 282 ALA A O 1
ATOM 2223 N N . CYS A 1 283 ? 34.201 3.311 -28.969 1.00 63.38 283 CYS A N 1
ATOM 2224 C CA . CYS A 1 283 ? 35.529 3.926 -29.029 1.00 63.38 283 CYS A CA 1
ATOM 2225 C C . CYS A 1 283 ? 36.573 3.122 -28.240 1.00 63.38 283 CYS A C 1
ATOM 2227 O O . CYS A 1 283 ? 37.646 2.858 -28.772 1.00 63.38 283 CYS A O 1
ATOM 2229 N N . LEU A 1 284 ? 36.267 2.683 -27.011 1.00 58.00 284 LEU A N 1
ATOM 2230 C CA . LEU A 1 284 ? 37.180 1.857 -26.205 1.00 58.00 284 LEU A CA 1
ATOM 2231 C C . LEU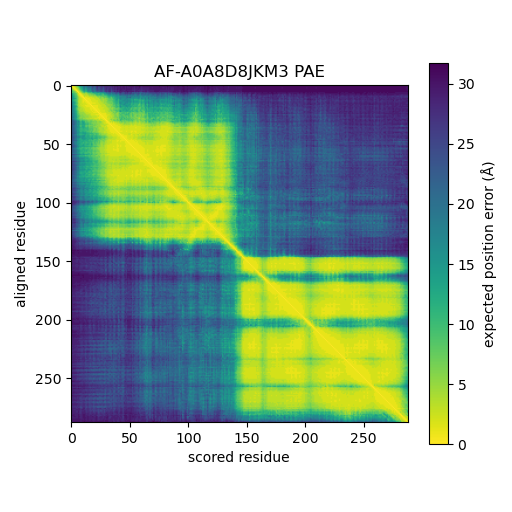 A 1 284 ? 37.530 0.519 -26.877 1.00 58.00 284 LEU A C 1
ATOM 2233 O O . LEU A 1 284 ? 38.680 0.094 -26.790 1.00 58.00 284 LEU A O 1
ATOM 2237 N N . LEU A 1 285 ? 36.579 -0.110 -27.575 1.00 57.31 285 LEU A N 1
ATOM 2238 C CA . LEU A 1 285 ? 36.815 -1.341 -28.340 1.00 57.31 285 LEU A CA 1
ATOM 2239 C C . LEU A 1 285 ? 37.712 -1.131 -29.571 1.00 57.31 285 LEU A C 1
ATOM 2241 O O . LEU A 1 285 ? 38.363 -2.075 -29.992 1.00 57.31 285 LEU A O 1
ATOM 2245 N N . PHE A 1 286 ? 37.772 0.076 -30.143 1.00 47.38 286 PHE A N 1
ATOM 2246 C CA . PHE A 1 286 ? 38.686 0.392 -31.251 1.00 47.38 286 PHE A CA 1
ATOM 2247 C C . PHE A 1 286 ? 40.118 0.728 -30.796 1.00 47.38 286 PHE A C 1
ATOM 2249 O O . PHE A 1 286 ? 41.022 0.765 -31.630 1.00 47.38 286 PHE A O 1
ATOM 2256 N N . PHE A 1 287 ? 40.333 1.002 -29.504 1.00 47.06 287 PHE A N 1
ATOM 2257 C CA . PHE A 1 287 ? 41.654 1.320 -28.942 1.00 47.06 287 PHE A CA 1
ATOM 2258 C C . PHE A 1 287 ? 42.383 0.114 -28.320 1.00 47.06 287 PHE A C 1
ATOM 2260 O O . PHE A 1 287 ? 43.566 0.250 -27.999 1.00 47.06 287 PHE A O 1
ATOM 2267 N N . TYR A 1 288 ? 41.709 -1.029 -28.154 1.00 43.41 288 TYR A N 1
ATOM 2268 C CA . TYR A 1 288 ? 42.277 -2.308 -27.697 1.00 43.41 288 TYR A CA 1
ATOM 2269 C C . TYR A 1 288 ? 42.455 -3.284 -28.862 1.00 43.41 288 TYR A C 1
ATOM 2271 O O . TYR A 1 288 ? 43.461 -4.029 -28.837 1.00 43.41 288 TYR A O 1
#

Organism: Culex pipiens (NCBI:txid7175)